Protein AF-A0A2T3KJ42-F1 (afdb_monomer_lite)

Structure (mmCIF, N/CA/C/O backbone):
data_AF-A0A2T3KJ42-F1
#
_entry.id   AF-A0A2T3KJ42-F1
#
loop_
_atom_site.group_PDB
_atom_site.id
_atom_site.type_symbol
_atom_site.label_atom_id
_atom_site.label_alt_id
_atom_site.label_comp_id
_atom_site.label_asym_id
_atom_site.label_entity_id
_atom_site.label_seq_id
_atom_site.pdbx_PDB_ins_code
_atom_site.Cartn_x
_atom_site.Cartn_y
_atom_site.Cartn_z
_atom_site.occupancy
_atom_site.B_iso_or_equiv
_atom_site.auth_seq_id
_atom_site.auth_comp_id
_atom_site.auth_asym_id
_atom_site.auth_atom_id
_atom_site.pdbx_PDB_model_num
ATOM 1 N N . MET A 1 1 ? 9.198 -7.895 26.904 1.00 37.41 1 MET A N 1
ATOM 2 C CA . MET A 1 1 ? 9.107 -8.379 25.510 1.00 37.41 1 MET A CA 1
ATOM 3 C C . MET A 1 1 ? 7.632 -8.469 25.172 1.00 37.41 1 MET A C 1
ATOM 5 O O . MET A 1 1 ? 6.900 -9.035 25.965 1.00 37.41 1 MET A O 1
ATOM 9 N N . LYS A 1 2 ? 7.177 -7.811 24.101 1.00 49.53 2 LYS A N 1
ATOM 10 C CA . LYS A 1 2 ? 5.798 -7.965 23.609 1.00 49.53 2 LYS A CA 1
ATOM 11 C C . LYS A 1 2 ? 5.654 -9.417 23.144 1.00 49.53 2 LYS A C 1
ATOM 13 O O . LYS A 1 2 ? 6.553 -9.871 22.439 1.00 49.53 2 LYS A O 1
ATOM 18 N N . ASP A 1 3 ? 4.594 -10.111 23.544 1.00 60.00 3 ASP A N 1
ATOM 19 C CA . ASP A 1 3 ? 4.369 -11.508 23.163 1.00 60.00 3 ASP A CA 1
ATOM 20 C C . ASP A 1 3 ? 4.517 -11.682 21.646 1.00 60.00 3 ASP A C 1
ATOM 22 O O . ASP A 1 3 ? 3.858 -11.001 20.852 1.00 60.00 3 ASP A O 1
ATOM 26 N N . ARG A 1 4 ? 5.452 -12.548 21.247 1.00 69.56 4 ARG A N 1
ATOM 27 C CA . ARG A 1 4 ? 5.649 -12.948 19.856 1.00 69.56 4 ARG A CA 1
ATOM 28 C C . ARG A 1 4 ? 4.720 -14.122 19.591 1.00 69.56 4 ARG A C 1
ATOM 30 O O . ARG A 1 4 ? 4.719 -15.091 20.339 1.00 69.56 4 ARG A O 1
ATOM 37 N N . TYR A 1 5 ? 3.925 -14.018 18.536 1.00 81.12 5 TYR A N 1
ATOM 38 C CA . TYR A 1 5 ? 2.989 -15.061 18.146 1.00 81.12 5 TYR A CA 1
ATOM 39 C C . TYR A 1 5 ? 3.563 -15.831 16.958 1.00 81.12 5 TYR A C 1
ATOM 41 O O . TYR A 1 5 ? 3.501 -15.340 15.833 1.00 81.12 5 TYR A O 1
ATOM 49 N N . ASP A 1 6 ? 4.099 -17.029 17.189 1.00 87.25 6 ASP A N 1
ATOM 50 C CA . ASP A 1 6 ? 4.787 -17.812 16.147 1.00 87.25 6 ASP A CA 1
ATOM 51 C C . ASP A 1 6 ? 3.902 -18.081 14.920 1.00 87.25 6 ASP A C 1
ATOM 53 O O . ASP A 1 6 ? 4.353 -17.989 13.780 1.00 87.25 6 ASP A O 1
ATOM 57 N N . TYR A 1 7 ? 2.602 -18.304 15.134 1.00 86.25 7 TYR A N 1
ATOM 58 C CA . TYR A 1 7 ? 1.637 -18.505 14.051 1.00 86.25 7 TYR A CA 1
ATOM 59 C C . TYR A 1 7 ? 1.462 -17.267 13.152 1.00 86.25 7 TYR A C 1
ATOM 61 O O . TYR A 1 7 ? 1.151 -17.408 11.972 1.00 86.25 7 TYR A O 1
ATOM 69 N N . ILE A 1 8 ? 1.674 -16.050 13.673 1.00 88.38 8 ILE A N 1
ATOM 70 C CA . ILE A 1 8 ? 1.637 -14.822 12.864 1.00 88.38 8 ILE A CA 1
ATOM 71 C C . ILE A 1 8 ? 2.856 -14.752 11.954 1.00 88.38 8 ILE A C 1
ATOM 73 O O . ILE A 1 8 ? 2.738 -14.336 10.803 1.00 88.38 8 ILE A O 1
ATOM 77 N N . ASP A 1 9 ? 4.026 -15.128 12.458 1.00 88.75 9 ASP A N 1
ATOM 78 C CA . ASP A 1 9 ? 5.244 -15.106 11.655 1.00 88.75 9 ASP A CA 1
ATOM 79 C C . ASP A 1 9 ? 5.213 -16.191 10.576 1.00 88.75 9 ASP A C 1
ATOM 81 O O . ASP A 1 9 ? 5.579 -15.913 9.433 1.00 88.75 9 ASP A O 1
ATOM 85 N N . LEU A 1 10 ? 4.667 -17.372 10.891 1.00 91.88 10 LEU A N 1
ATOM 86 C CA . LEU A 1 10 ? 4.376 -18.408 9.898 1.00 91.88 10 LEU A CA 1
ATOM 87 C C . LEU A 1 10 ? 3.419 -17.892 8.813 1.00 91.88 10 LEU A C 1
ATOM 89 O O . LEU A 1 10 ? 3.684 -18.067 7.626 1.00 91.88 10 LEU A O 1
ATOM 93 N N . LEU A 1 11 ? 2.339 -17.208 9.206 1.00 90.75 11 LEU A N 1
ATOM 94 C CA . LEU A 1 11 ? 1.353 -16.656 8.275 1.00 90.75 11 LEU A CA 1
ATOM 95 C C . LEU A 1 11 ? 1.950 -15.579 7.357 1.00 90.75 11 LEU A C 1
ATOM 97 O O . LEU A 1 11 ? 1.655 -15.564 6.164 1.00 90.75 11 LEU A O 1
ATOM 101 N N . LYS A 1 1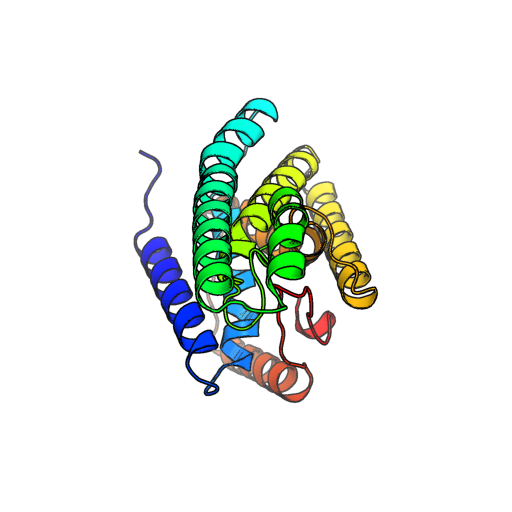2 ? 2.828 -14.711 7.878 1.00 89.88 12 LYS A N 1
ATOM 102 C CA . LYS A 1 12 ? 3.579 -13.750 7.050 1.00 89.88 12 LYS A CA 1
ATOM 103 C C . LYS A 1 12 ? 4.491 -14.467 6.062 1.00 89.88 12 LYS A C 1
ATOM 105 O O . LYS A 1 12 ? 4.502 -14.102 4.892 1.00 89.88 12 LYS A O 1
ATOM 110 N N . GLY A 1 13 ? 5.237 -15.476 6.519 1.00 92.88 13 GLY A N 1
ATOM 111 C CA . GLY A 1 13 ? 6.112 -16.276 5.661 1.00 92.88 13 GLY A CA 1
ATOM 112 C C . GLY A 1 13 ? 5.338 -16.947 4.528 1.00 92.88 13 GLY A C 1
ATOM 113 O O . GLY A 1 13 ? 5.716 -16.825 3.367 1.00 92.88 13 GLY A O 1
ATOM 114 N N . PHE A 1 14 ? 4.199 -17.561 4.850 1.00 93.06 14 PHE A N 1
ATOM 115 C CA . PHE A 1 14 ? 3.295 -18.141 3.860 1.00 93.06 14 PHE A CA 1
ATOM 116 C C . PHE A 1 14 ? 2.766 -17.091 2.873 1.00 93.06 14 PHE A C 1
ATOM 118 O O . PHE A 1 14 ? 2.810 -17.310 1.667 1.00 93.06 14 PHE A O 1
ATOM 125 N N . GLY A 1 15 ? 2.357 -15.915 3.359 1.00 92.25 15 GLY A N 1
ATOM 126 C CA . GLY A 1 15 ? 1.964 -14.793 2.505 1.00 92.25 15 GLY A CA 1
ATOM 127 C C . GLY A 1 15 ? 3.056 -14.381 1.512 1.00 92.25 15 GLY A C 1
ATOM 128 O O . GLY A 1 15 ? 2.755 -14.089 0.360 1.00 92.25 15 GLY A O 1
ATOM 129 N N . ILE A 1 16 ? 4.329 -14.385 1.927 1.00 92.81 16 ILE A N 1
ATOM 130 C CA . ILE A 1 16 ? 5.455 -14.010 1.053 1.00 92.81 16 ILE A CA 1
ATOM 131 C C . ILE A 1 16 ? 5.639 -15.064 -0.042 1.00 92.81 16 ILE A C 1
ATOM 133 O O . ILE A 1 16 ? 5.843 -14.711 -1.201 1.00 92.81 16 ILE A O 1
ATOM 137 N N . LEU A 1 17 ? 5.522 -16.351 0.297 1.00 94.06 17 LEU A N 1
ATOM 138 C CA . LEU A 1 17 ? 5.575 -17.430 -0.694 1.00 94.06 17 LEU A CA 1
ATOM 139 C C . LEU A 1 17 ? 4.458 -17.299 -1.734 1.00 94.06 17 LEU A C 1
ATOM 141 O O . LEU A 1 17 ? 4.702 -17.509 -2.919 1.00 94.06 17 LEU A O 1
ATOM 145 N N . LEU A 1 18 ? 3.258 -16.894 -1.312 1.00 92.81 18 LEU A N 1
ATOM 146 C CA . LEU A 1 18 ? 2.141 -16.646 -2.222 1.00 92.81 18 LEU A CA 1
ATOM 147 C C . LEU A 1 18 ? 2.402 -15.465 -3.162 1.00 92.81 18 LEU A C 1
ATOM 149 O O . LEU A 1 18 ? 2.062 -15.560 -4.335 1.00 92.81 18 LEU A O 1
ATOM 153 N N . VAL A 1 19 ? 3.049 -14.390 -2.695 1.00 91.19 19 VAL A N 1
ATOM 154 C CA . VAL A 1 19 ? 3.479 -13.281 -3.571 1.00 91.19 19 VAL A CA 1
ATOM 155 C C . VAL A 1 19 ? 4.410 -13.796 -4.666 1.00 91.19 19 VAL A C 1
ATOM 157 O O . VAL A 1 19 ? 4.205 -13.490 -5.838 1.00 91.19 19 VAL A O 1
ATOM 160 N N . VAL A 1 20 ? 5.409 -14.606 -4.298 1.00 91.56 20 VAL A N 1
ATOM 161 C CA . VAL A 1 20 ? 6.338 -15.198 -5.272 1.00 91.56 20 VAL A CA 1
ATOM 162 C C . VAL A 1 20 ? 5.576 -16.068 -6.269 1.00 91.56 20 VAL A C 1
ATOM 164 O O . VAL A 1 20 ? 5.719 -15.854 -7.469 1.00 91.56 20 VAL A O 1
ATOM 167 N N . TRP A 1 21 ? 4.709 -16.968 -5.788 1.00 93.25 21 TRP A N 1
ATOM 168 C CA . TRP A 1 21 ? 3.878 -17.824 -6.642 1.00 93.25 21 TRP A CA 1
ATOM 169 C C . TRP A 1 21 ? 3.065 -16.991 -7.635 1.00 93.25 21 TRP A C 1
ATOM 171 O O . TRP A 1 21 ? 3.165 -17.202 -8.843 1.00 93.25 21 TRP A O 1
ATOM 181 N N . GLY A 1 22 ? 2.329 -15.990 -7.155 1.00 88.62 22 GLY A N 1
ATOM 182 C CA . GLY A 1 22 ? 1.499 -15.136 -7.999 1.00 88.62 22 GLY A CA 1
ATOM 183 C C . GLY A 1 22 ? 2.278 -14.329 -9.048 1.00 88.62 22 GLY A C 1
ATOM 184 O O . GLY A 1 22 ? 1.680 -13.834 -9.997 1.00 88.62 22 GLY A O 1
ATOM 185 N N . HIS A 1 23 ? 3.596 -14.174 -8.921 1.00 87.06 23 HIS A N 1
ATOM 186 C CA . HIS A 1 23 ? 4.424 -13.555 -9.962 1.00 87.06 23 HIS A CA 1
ATOM 187 C C . HIS A 1 23 ? 5.071 -14.565 -10.918 1.00 87.06 23 HIS A C 1
ATOM 189 O O . HIS A 1 23 ? 5.487 -14.173 -12.007 1.00 87.06 23 HIS A O 1
ATOM 195 N N . THR A 1 24 ? 5.162 -15.843 -10.542 1.00 89.00 24 THR A N 1
ATOM 196 C CA . THR A 1 24 ? 5.851 -16.875 -11.332 1.00 89.00 24 THR A CA 1
ATOM 197 C C . THR A 1 24 ? 4.915 -17.814 -12.086 1.00 89.00 24 THR A C 1
ATOM 199 O O . THR A 1 24 ? 5.326 -18.380 -13.095 1.00 89.00 24 THR A O 1
ATOM 202 N N . ASP A 1 25 ? 3.675 -17.992 -11.625 1.00 89.12 25 ASP A N 1
ATOM 203 C CA . ASP A 1 25 ? 2.704 -18.920 -12.215 1.00 89.12 25 ASP A CA 1
ATOM 204 C C . ASP A 1 25 ? 1.311 -18.272 -12.321 1.00 89.12 25 ASP A C 1
ATOM 206 O O . ASP A 1 25 ? 0.937 -17.411 -11.524 1.00 89.12 25 ASP A O 1
ATOM 210 N N . LYS A 1 26 ? 0.531 -18.690 -13.322 1.00 88.31 26 LYS A N 1
ATOM 211 C CA . LYS A 1 26 ? -0.860 -18.257 -13.523 1.00 88.31 26 LYS A CA 1
ATOM 212 C C . LYS A 1 26 ? -1.863 -19.108 -12.744 1.00 88.31 26 LYS A C 1
ATOM 214 O O . LYS A 1 26 ? -3.005 -18.683 -12.562 1.00 88.31 26 LYS A O 1
ATOM 219 N N . PHE A 1 27 ? -1.477 -20.302 -12.307 1.00 90.81 27 PHE A N 1
ATOM 220 C CA . PHE A 1 27 ? -2.316 -21.160 -11.484 1.00 90.81 27 PHE A CA 1
ATOM 221 C C . PHE A 1 27 ? -2.615 -20.476 -10.142 1.00 90.81 27 PHE A C 1
ATOM 223 O O . PHE A 1 27 ? -1.698 -20.071 -9.433 1.00 90.81 27 PHE A O 1
ATOM 230 N N . LEU A 1 28 ? -3.904 -20.333 -9.812 1.00 89.62 28 LEU A N 1
ATOM 231 C CA . LEU A 1 28 ? -4.424 -19.620 -8.630 1.00 89.62 28 LEU A CA 1
ATOM 232 C C . LEU A 1 28 ? -4.063 -18.125 -8.536 1.00 89.62 28 LEU A C 1
ATOM 234 O O . LEU A 1 28 ? -4.187 -17.510 -7.476 1.00 89.62 28 LEU A O 1
ATOM 238 N N . PHE A 1 29 ? -3.621 -17.514 -9.636 1.00 89.81 29 PHE A N 1
ATOM 239 C CA . PHE A 1 29 ? -3.200 -16.112 -9.665 1.00 89.81 29 PHE A CA 1
ATOM 240 C C . PHE A 1 29 ? -4.282 -15.152 -9.152 1.00 89.81 29 PHE A C 1
ATOM 242 O O . PHE A 1 29 ? -4.005 -14.269 -8.340 1.00 89.81 29 PHE A O 1
ATOM 249 N N . LYS A 1 30 ? -5.530 -15.350 -9.595 1.00 90.81 30 LYS A N 1
ATOM 250 C CA . LYS A 1 30 ? -6.668 -14.496 -9.234 1.00 90.81 30 LYS A CA 1
ATOM 251 C C . LYS A 1 30 ? -6.958 -14.556 -7.735 1.00 90.81 30 LYS A C 1
ATOM 253 O O . LYS A 1 30 ? -7.211 -13.531 -7.110 1.00 90.81 30 LYS A O 1
ATOM 258 N N . GLU A 1 31 ? -6.902 -15.753 -7.172 1.00 91.25 31 GLU A N 1
ATOM 259 C CA . GLU A 1 31 ? -7.129 -16.044 -5.767 1.00 91.25 31 GLU A CA 1
ATOM 260 C C . GLU A 1 31 ? -6.026 -15.421 -4.924 1.00 91.25 31 GLU A C 1
ATOM 262 O O . GLU A 1 31 ? -6.317 -14.632 -4.031 1.00 91.25 31 GLU A O 1
ATOM 267 N N . ILE A 1 32 ? -4.762 -15.705 -5.253 1.00 92.50 32 ILE A N 1
ATOM 268 C CA . ILE A 1 32 ? -3.596 -15.158 -4.555 1.00 92.50 32 ILE A CA 1
ATOM 269 C C . ILE A 1 32 ? -3.690 -13.635 -4.490 1.00 92.50 32 ILE A C 1
ATOM 271 O O . ILE A 1 32 ? -3.596 -13.055 -3.406 1.00 92.50 32 ILE A O 1
ATOM 275 N N . TYR A 1 33 ? -3.914 -12.981 -5.631 1.00 91.88 33 TYR A N 1
ATOM 276 C CA . TYR A 1 33 ? -3.959 -11.524 -5.722 1.00 91.88 33 TYR A CA 1
ATOM 277 C C . TYR A 1 33 ? -5.130 -10.895 -4.963 1.00 91.88 33 TYR A C 1
ATOM 279 O O . TYR A 1 33 ? -4.988 -9.789 -4.442 1.00 91.88 33 TYR A O 1
ATOM 287 N N . ALA A 1 34 ? -6.249 -11.608 -4.829 1.00 91.38 34 ALA A N 1
ATOM 288 C CA . ALA A 1 34 ? -7.415 -11.108 -4.115 1.00 91.38 34 ALA A CA 1
ATOM 289 C C . ALA A 1 34 ? -7.193 -10.964 -2.600 1.00 91.38 34 ALA A C 1
ATOM 291 O O . ALA A 1 34 ? -7.797 -10.076 -2.002 1.00 91.38 34 ALA A O 1
ATOM 292 N N . PHE A 1 35 ? -6.346 -11.789 -1.962 1.00 90.94 35 PHE A N 1
ATOM 293 C CA . PHE A 1 35 ? -6.242 -11.789 -0.492 1.00 90.94 35 PHE A CA 1
ATOM 294 C C . PHE A 1 35 ? -4.868 -11.455 0.090 1.00 90.94 35 PHE A C 1
ATOM 296 O O . PHE A 1 35 ? -4.819 -10.982 1.227 1.00 90.94 35 PHE A O 1
ATOM 303 N N . HIS A 1 36 ? -3.749 -11.691 -0.608 1.00 92.88 36 HIS A N 1
ATOM 304 C CA . HIS A 1 36 ? -2.436 -11.594 0.047 1.00 92.88 36 HIS A CA 1
ATOM 305 C C . HIS A 1 36 ? -2.123 -10.170 0.543 1.00 92.88 36 HIS A C 1
ATOM 307 O O . HIS A 1 36 ? -1.642 -10.009 1.666 1.00 92.88 36 HIS A O 1
ATOM 313 N N . MET A 1 37 ? -2.450 -9.126 -0.232 1.00 93.81 37 MET A N 1
ATOM 314 C CA . MET A 1 37 ? -2.261 -7.737 0.207 1.00 93.81 37 MET A CA 1
ATOM 315 C C . MET A 1 37 ? -3.211 -7.345 1.345 1.00 93.81 37 MET A C 1
ATOM 317 O O . MET A 1 37 ? -2.704 -6.887 2.374 1.00 93.81 37 MET A O 1
ATOM 321 N N . PRO A 1 38 ? -4.539 -7.576 1.260 1.00 94.88 38 PRO A N 1
ATOM 322 C CA . PRO A 1 38 ? -5.432 -7.414 2.411 1.00 94.88 38 PRO A CA 1
ATOM 323 C C . PRO A 1 38 ? -4.939 -8.128 3.678 1.00 94.88 38 PRO A C 1
ATOM 325 O O . PRO A 1 38 ? -4.969 -7.543 4.762 1.00 94.88 38 PRO A O 1
ATOM 328 N N . LEU A 1 39 ? -4.407 -9.349 3.548 1.00 94.38 39 LEU A N 1
ATOM 329 C CA . LEU A 1 39 ? -3.841 -10.116 4.657 1.00 94.38 39 LEU A CA 1
ATOM 330 C C . LEU A 1 39 ? -2.645 -9.401 5.298 1.00 94.38 39 LEU A C 1
ATOM 332 O O . LEU A 1 39 ? -2.638 -9.191 6.512 1.00 94.38 39 LEU A O 1
ATOM 336 N N . PHE A 1 40 ? -1.635 -9.003 4.519 1.00 95.06 40 PHE A N 1
ATOM 337 C CA . PHE A 1 40 ? -0.464 -8.305 5.063 1.00 95.06 40 PHE A CA 1
ATOM 338 C C . PHE A 1 40 ? -0.834 -7.004 5.766 1.00 95.06 40 PHE A C 1
ATOM 340 O O . PHE A 1 40 ? -0.261 -6.664 6.804 1.00 95.06 40 PHE A O 1
ATOM 347 N N . VAL A 1 41 ? -1.810 -6.291 5.221 1.00 95.75 41 VAL A N 1
ATOM 348 C CA . VAL A 1 41 ? -2.290 -5.018 5.751 1.00 95.75 41 VAL A CA 1
ATOM 349 C C . VAL A 1 41 ? -3.065 -5.208 7.043 1.00 95.75 41 VAL A C 1
ATOM 351 O O . VAL A 1 41 ? -2.831 -4.482 8.011 1.00 95.75 41 VAL A O 1
ATOM 354 N N . PHE A 1 42 ? -3.930 -6.216 7.097 1.00 95.94 42 PHE A N 1
ATOM 355 C CA . PHE A 1 42 ? -4.601 -6.628 8.322 1.00 95.94 42 PHE A CA 1
ATOM 356 C C . PHE A 1 42 ? -3.583 -6.981 9.414 1.00 95.94 42 PHE A C 1
ATOM 358 O O . PHE A 1 42 ? -3.662 -6.464 10.530 1.00 95.94 42 PHE A O 1
ATOM 365 N N . LEU A 1 43 ? -2.562 -7.781 9.082 1.00 93.81 43 LEU A N 1
ATOM 366 C CA . LEU A 1 43 ? -1.480 -8.118 10.009 1.00 93.81 43 LEU A CA 1
ATOM 367 C C . LEU A 1 43 ? -0.694 -6.876 10.451 1.00 93.81 43 LEU A C 1
ATOM 369 O O . LEU A 1 43 ? -0.360 -6.754 11.628 1.00 93.81 43 LEU A O 1
ATOM 373 N N . ALA A 1 44 ? -0.418 -5.926 9.556 1.00 94.38 44 ALA A N 1
ATOM 374 C CA . ALA A 1 44 ? 0.220 -4.660 9.920 1.00 94.38 44 ALA A CA 1
ATOM 375 C C . ALA A 1 44 ? -0.648 -3.838 10.891 1.00 94.38 44 ALA A C 1
ATOM 377 O O . ALA A 1 44 ? -0.118 -3.258 11.844 1.00 94.38 44 ALA A O 1
ATOM 378 N N . GLY A 1 45 ? -1.966 -3.847 10.681 1.00 94.56 45 GLY A N 1
ATOM 379 C CA . GLY A 1 45 ? -2.968 -3.260 11.564 1.00 94.56 45 GLY A CA 1
ATOM 380 C C . GLY A 1 45 ? -2.955 -3.877 12.957 1.00 94.56 45 GLY A C 1
ATOM 381 O O . GLY A 1 45 ? -2.871 -3.147 13.938 1.00 94.56 45 GLY A O 1
ATOM 382 N N . MET A 1 46 ? -2.938 -5.210 13.065 1.00 91.19 46 MET A N 1
ATOM 383 C CA . MET A 1 46 ? -2.896 -5.922 14.356 1.00 91.19 46 MET A CA 1
ATOM 384 C C . MET A 1 46 ? -1.760 -5.457 15.264 1.00 91.19 46 MET A C 1
ATOM 386 O O . MET A 1 46 ? -1.932 -5.351 16.475 1.00 91.19 46 MET A O 1
ATOM 390 N N . PHE A 1 47 ? -0.594 -5.164 14.691 1.00 87.62 47 PHE A N 1
ATOM 391 C CA . PHE A 1 47 ? 0.580 -4.709 15.438 1.00 87.62 47 PHE A CA 1
ATOM 392 C C . PHE A 1 47 ? 0.790 -3.192 15.348 1.00 87.62 47 PHE A C 1
ATOM 394 O O . PHE A 1 47 ? 1.908 -2.710 15.574 1.00 87.62 47 PHE A O 1
ATOM 401 N N . SER A 1 48 ? -0.262 -2.428 15.038 1.00 87.69 48 SER A N 1
ATOM 402 C CA . SER A 1 48 ? -0.201 -0.971 15.007 1.00 87.69 48 SER A CA 1
ATOM 403 C C . SER A 1 48 ? 0.055 -0.374 16.400 1.00 87.69 48 SER A C 1
ATOM 405 O O . SER A 1 48 ? 0.047 -1.037 17.445 1.00 87.69 48 SER A O 1
ATOM 407 N N . PHE A 1 49 ? 0.387 0.915 16.415 1.00 80.38 49 PHE A N 1
ATOM 408 C CA . PHE A 1 49 ? 0.552 1.664 17.654 1.00 80.38 49 PHE A CA 1
ATOM 409 C C . PHE A 1 49 ? -0.822 2.038 18.222 1.00 80.38 49 PHE A C 1
ATOM 411 O O . PHE A 1 49 ? -1.742 2.341 17.476 1.00 80.38 49 PHE A O 1
ATOM 418 N N . LYS A 1 50 ? -0.940 2.104 19.552 1.00 72.38 50 LYS A N 1
ATOM 419 C CA . LYS A 1 50 ? -2.163 2.598 20.211 1.00 72.38 50 LYS A CA 1
ATOM 420 C C . LYS A 1 50 ? -2.065 4.065 20.603 1.00 72.38 50 LYS A C 1
ATOM 422 O O . LYS A 1 50 ? -2.979 4.848 20.384 1.00 72.38 50 LYS A O 1
ATOM 427 N N . GLN A 1 51 ? -0.935 4.447 21.191 1.00 77.31 51 GLN A N 1
ATOM 428 C CA . GLN A 1 51 ? -0.684 5.807 21.652 1.00 77.31 51 GLN A CA 1
ATOM 429 C C . GLN A 1 51 ? 0.772 6.162 21.362 1.00 77.31 51 GLN A C 1
ATOM 431 O O . GLN A 1 51 ? 1.685 5.660 22.009 1.00 77.31 51 GLN A O 1
ATOM 436 N N . LYS A 1 52 ? 0.985 7.000 20.347 1.00 86.75 52 LYS A N 1
ATOM 437 C CA . LYS A 1 52 ? 2.283 7.595 20.004 1.00 86.75 52 LYS A CA 1
ATOM 438 C C . LYS A 1 52 ? 2.084 9.033 19.535 1.00 86.75 52 LYS A C 1
ATOM 440 O O . LYS A 1 52 ? 0.964 9.423 19.179 1.00 86.75 52 LYS A O 1
ATOM 445 N N . LYS A 1 53 ? 3.152 9.835 19.552 1.00 93.50 53 LYS A N 1
ATOM 446 C CA . LYS A 1 53 ? 3.163 11.157 18.911 1.00 93.50 53 LYS A CA 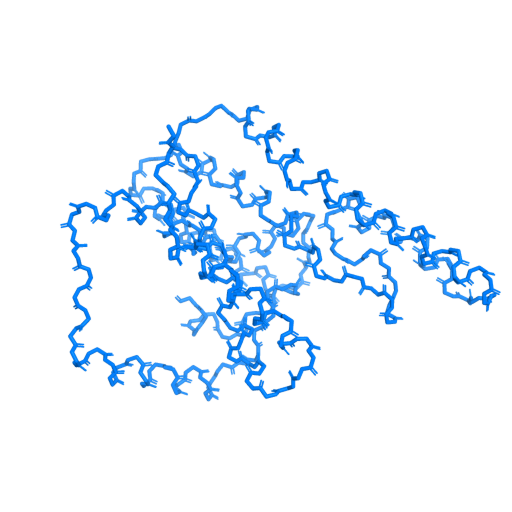1
ATOM 447 C C . LYS A 1 53 ? 3.405 10.979 17.411 1.00 93.50 53 LYS A C 1
ATOM 449 O O . LYS A 1 53 ? 4.076 10.034 17.001 1.00 93.50 53 LYS A O 1
ATOM 454 N N . LEU A 1 54 ? 2.892 11.904 16.596 1.00 94.69 54 LEU A N 1
ATOM 455 C CA . LEU A 1 54 ? 3.063 11.855 15.139 1.00 94.69 54 LEU A CA 1
ATOM 456 C C . LEU A 1 54 ? 4.545 11.816 14.744 1.00 94.69 54 LEU A C 1
ATOM 458 O O . LEU A 1 54 ? 4.930 11.026 13.892 1.00 94.69 54 LEU A O 1
ATOM 462 N N . LYS A 1 55 ? 5.383 12.618 15.416 1.00 96.06 55 LYS A N 1
ATOM 463 C CA . LYS A 1 55 ? 6.833 12.667 15.182 1.00 96.06 55 LYS A CA 1
ATOM 464 C C . LYS A 1 55 ? 7.497 11.296 15.338 1.00 96.06 55 LYS A C 1
ATOM 466 O O . LYS A 1 55 ? 8.314 10.925 14.502 1.00 96.06 55 LYS A O 1
ATOM 471 N N . ASP A 1 56 ? 7.118 10.540 16.367 1.00 95.25 56 ASP A N 1
ATOM 472 C CA . ASP A 1 56 ? 7.695 9.220 16.635 1.00 95.25 56 ASP A CA 1
ATOM 473 C C . ASP A 1 56 ? 7.279 8.220 15.550 1.00 95.25 56 ASP A C 1
ATOM 475 O O . ASP A 1 56 ? 8.103 7.455 15.058 1.00 95.25 56 ASP A O 1
ATOM 479 N N . ILE A 1 57 ? 6.014 8.273 15.117 1.00 94.94 57 ILE A N 1
ATOM 480 C CA . ILE A 1 57 ? 5.499 7.431 14.028 1.00 94.94 57 ILE A CA 1
ATOM 481 C C . ILE A 1 57 ? 6.205 7.765 12.718 1.00 94.94 57 ILE A C 1
ATOM 483 O O . ILE A 1 57 ? 6.691 6.856 12.050 1.00 94.94 57 ILE A O 1
ATOM 487 N N . LEU A 1 58 ? 6.303 9.051 12.369 1.00 96.75 58 LEU A N 1
ATOM 488 C CA . LEU A 1 58 ? 7.010 9.502 11.173 1.00 96.75 58 LEU A CA 1
ATOM 489 C C . LEU A 1 58 ? 8.454 9.007 11.186 1.00 96.75 58 LEU A C 1
ATOM 491 O O . LEU A 1 58 ? 8.901 8.443 10.194 1.00 96.75 58 LEU A O 1
ATOM 495 N N . PHE A 1 59 ? 9.165 9.144 12.306 1.00 97.00 59 PHE A N 1
ATOM 496 C CA . PHE A 1 59 ? 10.553 8.706 12.416 1.00 97.00 59 PHE A CA 1
ATOM 497 C C . PHE A 1 59 ? 10.699 7.182 12.302 1.00 97.00 59 PHE A C 1
ATOM 499 O O . PHE A 1 59 ? 11.439 6.686 11.452 1.00 97.00 59 PHE A O 1
ATOM 506 N N . GLU A 1 60 ? 9.965 6.419 13.115 1.00 95.44 60 GLU A N 1
ATOM 507 C CA . GLU A 1 60 ? 10.050 4.956 13.142 1.00 95.44 60 GLU A CA 1
ATOM 508 C C . GLU A 1 60 ? 9.619 4.325 11.813 1.00 95.44 60 GLU A C 1
ATOM 510 O O . GLU A 1 60 ? 10.265 3.391 11.329 1.00 95.44 60 GLU A O 1
ATOM 515 N N . LYS A 1 61 ? 8.535 4.825 11.206 1.00 95.81 61 LYS A N 1
ATOM 516 C CA . LYS A 1 61 ? 8.004 4.295 9.942 1.00 95.81 61 LYS A CA 1
ATOM 517 C C . LYS A 1 61 ? 8.810 4.762 8.743 1.00 95.81 61 LYS A C 1
ATOM 519 O O . LYS A 1 61 ? 9.028 3.958 7.846 1.00 95.81 61 LYS A O 1
ATOM 524 N N . SER A 1 62 ? 9.365 5.974 8.758 1.00 97.31 62 SER A N 1
ATOM 525 C CA . SER A 1 62 ? 10.357 6.359 7.746 1.00 97.31 62 SER A CA 1
ATOM 526 C C . SER A 1 62 ? 11.569 5.436 7.808 1.00 97.31 62 SER A C 1
ATOM 528 O O . SER A 1 62 ? 11.975 4.895 6.785 1.00 97.31 62 SER A O 1
ATOM 530 N N . LYS A 1 63 ? 12.105 5.175 9.008 1.00 97.62 63 LYS A N 1
ATOM 531 C CA . LYS A 1 63 ? 13.279 4.309 9.175 1.00 97.62 63 LYS A CA 1
ATOM 532 C C . LYS A 1 63 ? 13.027 2.862 8.756 1.00 97.62 63 LYS A C 1
ATOM 534 O O . LYS A 1 63 ? 13.907 2.244 8.171 1.00 97.62 63 LYS A O 1
ATOM 539 N N . SER A 1 64 ? 11.855 2.318 9.075 1.00 96.00 64 SER A N 1
ATOM 540 C CA . SER A 1 64 ? 11.533 0.910 8.802 1.00 96.00 64 SER A CA 1
ATOM 541 C C . SER A 1 64 ? 10.911 0.649 7.429 1.00 96.00 64 SER A C 1
ATOM 543 O O . SER A 1 64 ? 10.952 -0.493 6.988 1.00 96.00 64 SER A O 1
ATOM 545 N N . LEU A 1 65 ? 10.353 1.662 6.753 1.00 96.94 65 LEU A N 1
ATOM 546 C CA . LEU A 1 65 ? 9.666 1.500 5.463 1.00 96.94 65 LEU A CA 1
ATOM 547 C C . LEU A 1 65 ? 10.288 2.359 4.356 1.00 96.94 65 LEU A C 1
ATOM 549 O O . LEU A 1 65 ? 10.743 1.817 3.351 1.00 96.94 65 LEU A O 1
ATOM 553 N N . LEU A 1 66 ? 10.354 3.683 4.542 1.00 97.38 66 LEU A N 1
ATOM 554 C CA . LEU A 1 66 ? 10.810 4.600 3.488 1.00 97.38 66 LEU A CA 1
ATOM 555 C C . LEU A 1 66 ? 12.312 4.494 3.213 1.00 97.38 66 LEU A C 1
ATOM 557 O O . LEU A 1 66 ? 12.707 4.481 2.054 1.00 97.38 66 LEU A O 1
ATOM 561 N N . ILE A 1 67 ? 13.155 4.386 4.245 1.00 97.69 67 ILE A N 1
ATOM 562 C CA . ILE A 1 67 ? 14.606 4.234 4.057 1.00 97.69 67 ILE A CA 1
ATOM 563 C C . ILE A 1 67 ? 14.917 2.959 3.250 1.00 97.69 67 ILE A C 1
ATOM 565 O O . ILE A 1 67 ? 15.580 3.086 2.220 1.00 97.69 67 ILE A O 1
ATOM 569 N N . PRO A 1 68 ? 14.417 1.759 3.622 1.00 96.50 68 PRO A N 1
ATOM 570 C CA . PRO A 1 68 ? 14.575 0.569 2.789 1.00 96.50 68 PRO A CA 1
ATOM 571 C C . PRO A 1 68 ? 14.045 0.764 1.367 1.00 96.50 68 PRO A C 1
ATOM 573 O O . PRO A 1 68 ? 14.748 0.439 0.414 1.00 96.50 68 PRO A O 1
ATOM 576 N N . PHE A 1 69 ? 12.853 1.349 1.212 1.00 96.88 69 PHE A N 1
ATOM 577 C CA . PHE A 1 69 ? 12.281 1.636 -0.103 1.00 96.88 69 PHE A CA 1
ATOM 578 C C . PHE A 1 69 ? 13.222 2.477 -0.972 1.00 96.88 69 PHE A C 1
ATOM 580 O O . PHE A 1 69 ? 13.493 2.090 -2.107 1.00 96.88 69 PHE A O 1
ATOM 587 N N . PHE A 1 70 ? 13.751 3.590 -0.456 1.00 96.62 70 PHE A N 1
ATOM 588 C CA . PHE A 1 70 ? 14.650 4.457 -1.218 1.00 96.62 70 PHE A CA 1
ATOM 589 C C . PHE A 1 70 ? 15.978 3.772 -1.526 1.00 96.62 70 PHE A C 1
ATOM 591 O O . PHE A 1 70 ? 16.447 3.877 -2.655 1.00 96.62 70 PHE A O 1
ATOM 598 N N . ILE A 1 71 ? 16.554 3.029 -0.575 1.00 96.31 71 ILE A N 1
ATOM 599 C CA . ILE A 1 71 ? 17.800 2.283 -0.799 1.00 96.31 71 ILE A CA 1
ATOM 600 C C . ILE A 1 71 ? 17.616 1.282 -1.941 1.00 96.31 71 ILE A C 1
ATOM 602 O O . ILE A 1 71 ? 18.383 1.315 -2.904 1.00 96.31 71 ILE A O 1
ATOM 606 N N . PHE A 1 72 ? 16.593 0.427 -1.877 1.00 95.31 72 PHE A N 1
ATOM 607 C CA . PHE A 1 72 ? 16.357 -0.580 -2.914 1.00 95.31 72 PHE A CA 1
ATOM 608 C C . PHE A 1 72 ? 15.956 0.053 -4.248 1.00 95.31 72 PHE A C 1
ATOM 610 O O . PHE A 1 72 ? 16.484 -0.337 -5.289 1.00 95.31 72 PHE A O 1
ATOM 617 N N . SER A 1 73 ? 15.078 1.060 -4.227 1.00 95.44 73 SER A N 1
ATOM 618 C CA . SER A 1 73 ? 14.617 1.735 -5.442 1.00 95.44 73 SER A CA 1
ATOM 619 C C . SER A 1 73 ? 15.747 2.440 -6.172 1.00 95.44 73 SER A C 1
ATOM 621 O O . SER A 1 73 ? 15.899 2.266 -7.377 1.00 95.44 73 SER A O 1
ATOM 623 N N . PHE A 1 74 ? 16.547 3.214 -5.440 1.00 95.75 74 PHE A N 1
ATOM 624 C CA . PHE A 1 74 ? 17.642 3.983 -6.011 1.00 95.75 74 PHE A CA 1
ATOM 625 C C . PHE A 1 74 ? 18.770 3.073 -6.493 1.00 95.75 74 PHE A C 1
ATOM 627 O O . PHE A 1 74 ? 19.264 3.260 -7.600 1.00 95.75 74 PHE A O 1
ATOM 634 N N . SER A 1 75 ? 19.127 2.045 -5.714 1.00 95.06 75 SER A N 1
ATOM 635 C CA . SER A 1 75 ? 20.145 1.070 -6.129 1.00 95.06 75 SER A CA 1
ATOM 636 C C . SER A 1 75 ? 19.751 0.391 -7.439 1.00 95.06 75 SER A C 1
ATOM 638 O O . SER A 1 75 ? 20.547 0.326 -8.372 1.00 95.06 75 SER A O 1
ATOM 640 N N . TRP A 1 76 ? 18.499 -0.060 -7.543 1.00 94.81 76 TRP A N 1
ATOM 641 C CA . TRP A 1 76 ? 18.004 -0.725 -8.743 1.00 94.81 76 TRP A CA 1
ATOM 642 C C . TRP A 1 76 ? 17.883 0.213 -9.950 1.00 94.81 76 TRP A C 1
ATOM 644 O O . TRP A 1 76 ? 18.211 -0.164 -11.077 1.00 94.81 76 TRP A O 1
ATOM 654 N N . TRP A 1 77 ? 17.468 1.458 -9.717 1.00 95.50 77 TRP A N 1
ATOM 655 C CA . TRP A 1 77 ? 17.431 2.498 -10.742 1.00 95.50 77 TRP A CA 1
ATOM 656 C C . TRP A 1 77 ? 18.822 2.791 -11.309 1.00 95.50 77 TRP A C 1
ATOM 658 O O . TRP A 1 77 ? 18.995 2.775 -12.525 1.00 95.50 77 TRP A O 1
ATOM 668 N N . VAL A 1 78 ? 19.835 2.957 -10.451 1.00 95.75 78 VAL A N 1
ATOM 669 C CA . VAL A 1 78 ? 21.231 3.153 -10.879 1.00 95.75 78 VAL A CA 1
ATOM 670 C C . VAL A 1 78 ? 21.734 1.956 -11.686 1.00 95.75 78 VAL A C 1
ATOM 672 O O . VAL A 1 78 ? 22.303 2.149 -12.759 1.00 95.75 78 VAL A O 1
ATOM 675 N N . ILE A 1 79 ? 21.484 0.727 -11.220 1.00 94.75 79 ILE A N 1
ATOM 676 C CA . ILE A 1 79 ? 21.843 -0.494 -11.961 1.00 94.75 79 ILE A CA 1
ATOM 677 C C . ILE A 1 79 ? 21.192 -0.487 -13.349 1.00 94.75 79 ILE A C 1
ATOM 679 O O . ILE A 1 79 ? 21.876 -0.711 -14.345 1.00 94.75 79 ILE A O 1
ATOM 683 N N . THR A 1 80 ? 19.899 -0.164 -13.435 1.00 94.12 80 THR A N 1
ATOM 684 C CA . THR A 1 80 ? 19.182 -0.072 -14.717 1.00 94.12 80 THR A CA 1
ATOM 685 C C . THR A 1 80 ? 19.836 0.956 -15.643 1.00 94.12 80 THR A C 1
ATOM 687 O O . THR A 1 80 ? 20.064 0.662 -16.814 1.00 94.12 80 THR A O 1
ATOM 690 N N . LEU A 1 81 ? 20.166 2.151 -15.145 1.00 95.44 81 LEU A N 1
ATOM 691 C CA . LEU A 1 81 ? 20.802 3.188 -15.962 1.00 95.44 81 LEU A CA 1
ATOM 692 C C . LEU A 1 81 ? 22.155 2.740 -16.520 1.00 95.44 81 LEU A C 1
ATOM 694 O O . LEU A 1 81 ? 22.446 3.015 -17.683 1.00 95.44 81 LEU A O 1
ATOM 698 N N . ILE A 1 82 ? 22.960 2.035 -15.720 1.00 95.62 82 ILE A N 1
ATOM 699 C CA . ILE A 1 82 ? 24.244 1.480 -16.166 1.00 95.62 82 ILE A CA 1
ATOM 700 C C . ILE A 1 82 ? 24.016 0.458 -17.284 1.00 95.62 82 ILE A C 1
ATOM 702 O O . ILE A 1 82 ? 24.644 0.566 -18.335 1.00 95.62 82 ILE A O 1
ATOM 706 N N . LEU A 1 83 ? 23.090 -0.486 -17.092 1.00 94.25 83 LEU A N 1
ATOM 707 C CA . LEU A 1 83 ? 22.778 -1.516 -18.089 1.00 94.25 83 LEU A CA 1
ATOM 708 C C . LEU A 1 83 ? 22.310 -0.904 -19.415 1.00 94.25 83 LEU A C 1
ATOM 710 O O . LEU A 1 83 ? 22.838 -1.245 -20.467 1.00 94.25 83 LEU A O 1
ATOM 714 N N . LEU A 1 84 ? 21.380 0.053 -19.364 1.00 94.19 84 LEU A N 1
ATOM 715 C CA . LEU A 1 84 ? 20.867 0.719 -20.565 1.00 94.19 84 LEU A CA 1
ATOM 716 C C . LEU A 1 84 ? 21.915 1.581 -21.262 1.00 94.19 84 LEU A C 1
ATOM 718 O O . LEU A 1 84 ? 21.843 1.761 -22.474 1.00 94.19 84 LEU A O 1
ATOM 722 N N . LYS A 1 85 ? 22.874 2.132 -20.511 1.00 94.44 85 LYS A N 1
ATOM 723 C CA . LYS A 1 85 ? 23.973 2.902 -21.091 1.00 94.44 85 LYS A CA 1
ATOM 724 C C . LYS A 1 85 ? 24.971 2.005 -21.820 1.00 94.44 85 LYS A C 1
ATOM 726 O O . LYS A 1 85 ? 25.452 2.412 -22.871 1.00 94.44 85 LYS A O 1
ATOM 731 N N . ILE A 1 86 ? 25.272 0.827 -21.267 1.00 94.94 86 ILE A N 1
ATOM 732 C CA . ILE A 1 86 ? 26.149 -0.178 -21.891 1.00 94.94 86 ILE A CA 1
ATOM 733 C C . ILE A 1 86 ? 25.518 -0.718 -23.178 1.00 94.94 86 ILE A C 1
ATOM 735 O O . ILE A 1 86 ? 26.213 -0.878 -24.171 1.00 94.94 86 ILE A O 1
ATOM 739 N N . ASP A 1 87 ? 24.207 -0.952 -23.161 1.00 93.56 87 ASP A N 1
ATOM 740 C CA . ASP A 1 87 ? 23.439 -1.458 -24.306 1.00 93.56 87 ASP A CA 1
ATOM 741 C C . ASP A 1 87 ? 23.083 -0.368 -25.341 1.00 93.56 87 ASP A C 1
ATOM 743 O O . ASP A 1 87 ? 22.321 -0.613 -26.269 1.00 93.56 87 ASP A O 1
ATOM 747 N N . GLU A 1 88 ? 23.569 0.868 -25.155 1.00 91.81 88 GLU A N 1
ATOM 748 C CA . GLU A 1 88 ? 23.242 2.038 -25.990 1.00 91.81 88 GLU A CA 1
ATOM 749 C C . GLU A 1 88 ? 21.728 2.218 -26.241 1.00 91.81 88 GLU A C 1
ATOM 751 O O . GLU A 1 88 ? 21.282 2.702 -27.282 1.00 91.81 88 GLU A O 1
ATOM 756 N N . SER A 1 89 ? 20.909 1.845 -25.255 1.00 90.44 89 SER A N 1
ATOM 757 C CA . SER A 1 89 ? 19.459 1.795 -25.401 1.00 90.44 89 SER A CA 1
ATOM 758 C C . SER A 1 89 ? 18.838 3.189 -25.512 1.00 90.44 89 SER A C 1
ATOM 760 O O . SER A 1 89 ? 19.059 4.075 -24.679 1.00 90.44 89 SER A O 1
ATOM 762 N N . ASN A 1 90 ? 17.918 3.346 -26.467 1.00 93.12 90 ASN A N 1
ATOM 763 C CA . ASN A 1 90 ? 17.104 4.557 -26.639 1.00 93.12 90 ASN A CA 1
ATOM 764 C C . ASN A 1 90 ? 16.177 4.852 -25.443 1.00 93.12 90 ASN A C 1
ATOM 766 O O . ASN A 1 90 ? 15.573 5.921 -25.372 1.00 93.12 90 ASN A O 1
ATOM 770 N N . GLN A 1 91 ? 16.047 3.922 -24.491 1.00 92.69 91 GLN A N 1
ATOM 771 C CA . GLN A 1 91 ? 15.196 4.074 -23.310 1.00 92.69 91 GLN A CA 1
ATOM 772 C C . GLN A 1 91 ? 15.912 4.737 -22.121 1.00 92.69 91 GLN A C 1
ATOM 774 O O . GLN A 1 91 ? 15.286 4.954 -21.082 1.00 92.69 91 GLN A O 1
ATOM 779 N N . PHE A 1 92 ? 17.195 5.101 -22.252 1.00 93.12 92 PHE A N 1
ATOM 780 C CA . PHE A 1 92 ? 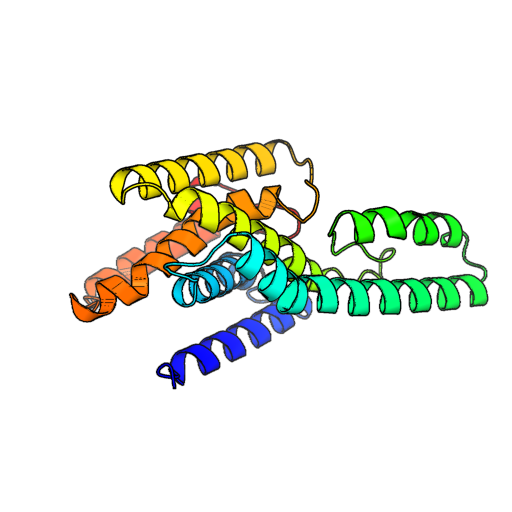17.974 5.720 -21.172 1.00 93.12 92 PHE A CA 1
ATOM 781 C C . PHE A 1 92 ? 17.329 7.003 -20.621 1.00 93.12 92 PHE A C 1
ATOM 783 O O . PHE A 1 92 ? 17.211 7.169 -19.408 1.00 93.12 92 PHE A O 1
ATOM 790 N N . SER A 1 93 ? 16.867 7.903 -21.496 1.00 93.06 93 SER A N 1
ATOM 791 C CA . SER A 1 93 ? 16.220 9.163 -21.093 1.00 93.06 93 SER A CA 1
ATOM 792 C C . SER A 1 93 ? 14.918 8.922 -20.321 1.00 93.06 93 SER A C 1
ATOM 794 O O . SER A 1 93 ? 14.667 9.565 -19.299 1.00 93.06 93 SER A O 1
ATOM 796 N N . LEU A 1 94 ? 14.121 7.942 -20.758 1.00 93.50 94 LEU A N 1
ATOM 797 C CA . LEU A 1 94 ? 12.912 7.515 -20.060 1.00 93.50 94 LEU A CA 1
ATOM 798 C C . LEU A 1 94 ? 13.252 6.929 -18.685 1.00 93.50 94 LEU A C 1
ATOM 800 O O . LEU A 1 94 ? 12.626 7.299 -17.693 1.00 93.50 94 LEU A O 1
ATOM 804 N N . ALA A 1 95 ? 14.256 6.055 -18.601 1.00 93.75 95 ALA A N 1
ATOM 805 C CA . ALA A 1 95 ? 14.708 5.479 -17.339 1.00 93.75 95 ALA A CA 1
ATOM 806 C C . ALA A 1 95 ? 15.215 6.559 -16.369 1.00 93.75 95 ALA A C 1
ATOM 808 O O . ALA A 1 95 ? 14.891 6.511 -15.184 1.00 93.75 95 ALA A O 1
ATOM 809 N N . LEU A 1 96 ? 15.915 7.587 -16.856 1.00 94.75 96 LEU A N 1
ATOM 810 C CA . LEU A 1 96 ? 16.382 8.707 -16.035 1.00 94.75 96 LEU A CA 1
ATOM 811 C C . LEU A 1 96 ? 15.213 9.460 -15.376 1.00 94.75 96 LEU A C 1
ATOM 813 O O . LEU A 1 96 ? 15.271 9.785 -14.192 1.00 94.75 96 LEU A O 1
ATOM 817 N N . SER A 1 97 ? 14.110 9.657 -16.105 1.00 95.19 97 SER A N 1
ATOM 818 C CA . SER A 1 97 ? 12.901 10.310 -15.579 1.00 95.19 97 SER A CA 1
ATOM 819 C C . SER A 1 97 ? 12.217 9.533 -14.440 1.00 95.19 97 SER A C 1
ATOM 821 O O . SER A 1 97 ? 11.475 10.117 -13.647 1.00 95.19 97 SER A O 1
ATOM 823 N N . ARG A 1 98 ? 12.513 8.231 -14.279 1.00 94.12 98 ARG A N 1
ATOM 824 C CA . ARG A 1 98 ? 11.936 7.391 -13.212 1.00 94.12 98 ARG A CA 1
ATOM 825 C C . ARG A 1 98 ? 12.362 7.798 -11.804 1.00 94.12 98 ARG A C 1
ATOM 827 O O . ARG A 1 98 ? 11.697 7.40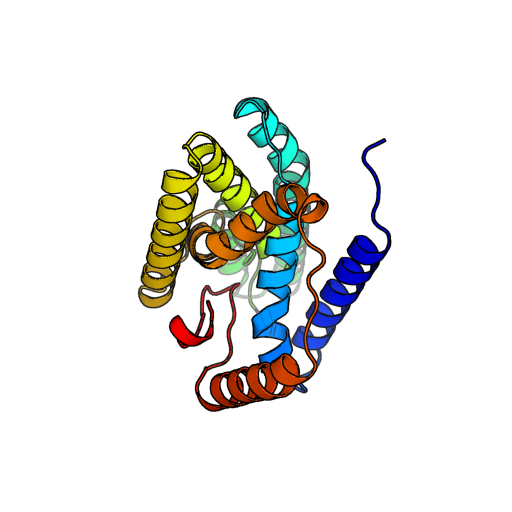2 -10.848 1.00 94.12 98 ARG A O 1
ATOM 834 N N . ILE A 1 99 ? 13.356 8.675 -11.655 1.00 95.44 99 ILE A N 1
ATOM 835 C CA . ILE A 1 99 ? 13.670 9.291 -10.362 1.00 95.44 99 ILE A CA 1
ATOM 836 C C . ILE A 1 99 ? 12.453 9.988 -9.738 1.00 95.44 99 ILE A C 1
ATOM 838 O O . ILE A 1 99 ? 12.238 9.875 -8.534 1.00 95.44 99 ILE A O 1
ATOM 842 N N . PHE A 1 100 ? 11.594 10.628 -10.541 1.00 94.75 100 PHE A N 1
ATOM 843 C CA . PHE A 1 100 ? 10.386 11.286 -10.033 1.00 94.75 100 PHE A CA 1
ATOM 844 C C . PHE A 1 100 ? 9.355 10.285 -9.504 1.00 94.75 100 PHE A C 1
ATOM 846 O O . PHE A 1 100 ? 8.688 10.566 -8.512 1.00 94.75 100 PHE A O 1
ATOM 853 N N . HIS A 1 101 ? 9.273 9.092 -10.101 1.00 92.94 101 HIS A N 1
ATOM 854 C CA . HIS A 1 101 ? 8.436 8.008 -9.584 1.00 92.94 101 HIS A CA 1
ATOM 855 C C . HIS A 1 101 ? 8.953 7.514 -8.229 1.00 92.94 101 HIS A C 1
ATOM 857 O O . HIS A 1 101 ? 8.162 7.328 -7.306 1.00 92.94 101 HIS A O 1
ATOM 863 N N . ILE A 1 102 ? 10.274 7.377 -8.073 1.00 94.94 102 ILE A N 1
ATOM 864 C CA . ILE A 1 102 ? 10.895 6.988 -6.798 1.00 94.94 102 ILE A CA 1
ATOM 865 C C . ILE A 1 102 ? 10.631 8.046 -5.724 1.00 94.94 102 ILE A C 1
ATOM 867 O O . ILE A 1 102 ? 10.171 7.711 -4.635 1.00 94.94 102 ILE A O 1
ATOM 871 N N . LEU A 1 103 ? 10.875 9.325 -6.025 1.00 95.38 103 LEU A N 1
ATOM 872 C CA . LEU A 1 103 ? 10.617 10.439 -5.101 1.00 95.38 103 LEU A CA 1
ATOM 873 C C . LEU A 1 103 ? 9.132 10.557 -4.734 1.00 95.38 103 LEU A C 1
ATOM 875 O O . LEU A 1 103 ? 8.795 10.918 -3.606 1.00 95.38 103 LEU A O 1
ATOM 879 N N . GLY A 1 104 ? 8.254 10.209 -5.674 1.00 94.69 104 GLY A N 1
ATOM 880 C CA . GLY A 1 104 ? 6.818 10.083 -5.466 1.00 94.69 104 GLY A CA 1
ATOM 881 C C . GLY A 1 104 ? 6.395 8.812 -4.730 1.00 94.69 104 GLY A C 1
ATOM 882 O O . GLY A 1 104 ? 5.199 8.592 -4.607 1.00 94.69 104 GLY A O 1
ATOM 883 N N . GLY A 1 105 ? 7.313 7.963 -4.254 1.00 93.12 105 GLY A N 1
ATOM 884 C CA . GLY A 1 105 ? 6.978 6.748 -3.505 1.00 93.12 105 GLY A CA 1
ATOM 885 C C . GLY A 1 105 ? 6.313 5.653 -4.347 1.00 93.12 105 GLY A C 1
ATOM 886 O O . GLY A 1 105 ? 5.479 4.910 -3.834 1.00 93.12 105 GLY A O 1
ATOM 887 N N . SER A 1 106 ? 6.636 5.568 -5.640 1.00 90.44 106 SER A N 1
ATOM 888 C CA . SER A 1 106 ? 6.156 4.520 -6.548 1.00 90.44 106 SER A CA 1
ATOM 889 C C . SER A 1 106 ? 7.173 3.383 -6.682 1.00 90.44 106 SER A C 1
ATOM 891 O O . SER A 1 106 ? 8.376 3.622 -6.777 1.00 90.44 106 SER A O 1
ATOM 893 N N . GLY A 1 107 ? 6.685 2.141 -6.777 1.00 83.06 107 GLY A N 1
ATOM 894 C CA . GLY A 1 107 ? 7.501 0.972 -7.140 1.00 83.06 107 GLY A CA 1
ATOM 895 C C . GLY A 1 107 ? 7.942 0.944 -8.612 1.00 83.06 107 GLY A C 1
ATOM 896 O O . GLY A 1 107 ? 8.726 0.086 -8.999 1.00 83.06 107 GLY A O 1
ATOM 897 N N . GLN A 1 108 ? 7.485 1.881 -9.454 1.00 84.19 108 GLN A N 1
ATOM 898 C CA . GLN A 1 108 ? 7.912 2.008 -10.857 1.00 84.19 108 GLN A CA 1
ATOM 899 C C . GLN A 1 108 ? 9.293 2.678 -10.973 1.00 84.19 108 GLN A C 1
ATOM 901 O O . GLN A 1 108 ? 9.464 3.722 -11.602 1.00 84.19 108 GLN A O 1
ATOM 906 N N . ASN A 1 109 ? 10.288 2.077 -10.331 1.00 80.31 109 ASN A N 1
ATOM 907 C CA . ASN A 1 109 ? 11.653 2.588 -10.214 1.00 80.31 109 ASN A CA 1
ATOM 908 C C . ASN A 1 109 ? 12.517 2.388 -11.475 1.00 80.31 109 ASN A C 1
ATOM 910 O O . ASN A 1 109 ? 13.675 2.794 -11.495 1.00 80.31 109 ASN A O 1
ATOM 914 N N . SER A 1 110 ? 11.981 1.746 -12.512 1.00 86.31 110 SER A N 1
ATOM 915 C CA . SER A 1 110 ? 12.685 1.434 -13.755 1.00 86.31 110 SER A CA 1
ATOM 916 C C . SER A 1 110 ? 11.681 1.279 -14.911 1.00 86.31 110 SER A C 1
ATOM 918 O O . SER A 1 110 ? 10.501 1.618 -14.788 1.00 86.31 110 SER A O 1
ATOM 920 N N . ILE A 1 111 ? 12.157 0.836 -16.066 1.00 86.00 111 ILE A N 1
ATOM 921 C CA . ILE A 1 111 ? 11.387 0.582 -17.285 1.00 86.00 111 ILE A CA 1
ATOM 922 C C . ILE A 1 111 ? 11.081 -0.912 -17.421 1.00 86.00 111 ILE A C 1
ATOM 924 O O . ILE A 1 111 ? 11.856 -1.748 -16.971 1.00 86.00 111 ILE A O 1
ATOM 928 N N . PHE A 1 112 ? 9.959 -1.274 -18.041 1.00 81.88 112 PHE A N 1
ATOM 929 C CA . PHE A 1 112 ? 9.657 -2.679 -18.329 1.00 81.88 112 PHE A CA 1
ATOM 930 C C . PHE A 1 112 ? 10.696 -3.265 -19.310 1.00 81.88 112 PHE A C 1
ATOM 932 O O . PHE A 1 112 ? 11.026 -2.580 -20.279 1.00 81.88 112 PHE A O 1
ATOM 939 N N . PRO A 1 113 ? 11.196 -4.502 -19.110 1.00 81.25 113 PRO A N 1
ATOM 940 C CA . PRO A 1 113 ? 10.848 -5.474 -18.061 1.00 81.25 113 PRO A CA 1
ATOM 941 C C . PRO A 1 113 ? 11.693 -5.366 -16.779 1.00 81.25 113 PRO A C 1
ATOM 943 O O . PRO A 1 113 ? 11.504 -6.144 -15.851 1.00 81.25 113 PRO A O 1
ATOM 946 N N . LEU A 1 114 ? 12.609 -4.403 -16.697 1.00 82.19 114 LEU A N 1
ATOM 947 C CA . LEU A 1 114 ? 13.510 -4.187 -15.563 1.00 82.19 114 LEU A CA 1
ATOM 948 C C . LEU A 1 114 ? 12.830 -3.519 -14.352 1.00 82.19 114 LEU A C 1
ATOM 950 O O . LEU A 1 114 ? 13.514 -3.180 -13.399 1.00 82.19 114 LEU A O 1
ATOM 954 N N . ALA A 1 115 ? 11.517 -3.288 -14.340 1.00 79.62 115 ALA A N 1
ATOM 955 C CA . ALA A 1 115 ? 10.833 -2.637 -13.220 1.00 79.62 115 ALA A CA 1
ATOM 956 C C . ALA A 1 115 ? 10.744 -3.551 -11.986 1.00 79.62 115 ALA A C 1
ATOM 958 O O . ALA A 1 115 ? 10.202 -4.651 -12.064 1.00 79.62 115 ALA A O 1
ATOM 959 N N . ASN A 1 116 ? 11.196 -3.076 -10.819 1.00 79.81 116 ASN A N 1
ATOM 960 C CA . ASN A 1 116 ? 10.979 -3.780 -9.554 1.00 79.81 116 ASN A CA 1
ATOM 961 C C . ASN A 1 116 ? 9.708 -3.256 -8.886 1.00 79.81 116 ASN A C 1
ATOM 963 O O . ASN A 1 116 ? 9.760 -2.457 -7.952 1.00 79.81 116 ASN A O 1
ATOM 967 N N . VAL A 1 117 ? 8.559 -3.717 -9.379 1.00 80.62 117 VAL A N 1
ATOM 968 C CA . VAL A 1 117 ? 7.259 -3.249 -8.886 1.00 80.62 117 VAL A CA 1
ATOM 969 C C . VAL A 1 117 ? 7.063 -3.649 -7.426 1.00 80.62 117 VAL A C 1
ATOM 971 O O . VAL A 1 117 ? 6.546 -2.845 -6.661 1.00 80.62 117 VAL A O 1
ATOM 974 N N . ALA A 1 118 ? 7.549 -4.823 -7.007 1.00 83.50 118 ALA A N 1
ATOM 975 C CA . ALA A 1 118 ? 7.252 -5.454 -5.720 1.00 83.50 118 ALA A CA 1
ATOM 976 C C . ALA A 1 118 ? 7.524 -4.590 -4.477 1.00 83.50 118 ALA A C 1
ATOM 978 O O . ALA A 1 118 ? 6.912 -4.828 -3.449 1.00 83.50 118 ALA A O 1
ATOM 979 N N . ILE A 1 119 ? 8.386 -3.572 -4.534 1.00 90.12 119 ILE A N 1
ATOM 980 C CA . ILE A 1 119 ? 8.675 -2.681 -3.391 1.00 90.12 119 ILE A CA 1
ATOM 981 C C . ILE A 1 119 ? 7.603 -1.604 -3.139 1.00 90.12 119 ILE A C 1
ATOM 983 O O . ILE A 1 119 ? 7.701 -0.862 -2.157 1.00 90.12 119 ILE A O 1
ATOM 987 N N . TRP A 1 120 ? 6.574 -1.520 -3.991 1.00 90.88 120 TRP A N 1
ATOM 988 C CA . TRP A 1 120 ? 5.474 -0.550 -3.897 1.00 90.88 120 TRP A CA 1
ATOM 989 C C . TRP A 1 120 ? 4.736 -0.583 -2.547 1.00 90.88 120 TRP A C 1
ATOM 991 O O . TRP A 1 120 ? 4.239 0.446 -2.086 1.00 90.88 120 TRP A O 1
ATOM 1001 N N . PHE A 1 121 ? 4.694 -1.741 -1.874 1.00 91.44 121 PHE A N 1
ATOM 1002 C CA . PHE A 1 121 ? 3.958 -1.891 -0.615 1.00 91.44 121 PHE A CA 1
ATOM 1003 C C . PHE A 1 121 ? 4.568 -1.084 0.546 1.00 91.44 121 PHE A C 1
ATOM 1005 O O . PHE A 1 121 ? 3.883 -0.820 1.535 1.00 91.44 121 PHE A O 1
ATOM 1012 N N . LEU A 1 122 ? 5.844 -0.685 0.468 1.00 95.81 122 LEU A N 1
ATOM 1013 C CA . LEU A 1 122 ? 6.525 0.029 1.554 1.00 95.81 122 LEU A CA 1
ATOM 1014 C C . LEU A 1 122 ? 6.026 1.486 1.711 1.00 95.81 122 LEU A C 1
ATOM 1016 O O . LEU A 1 122 ? 5.588 1.831 2.816 1.00 95.81 122 LEU A O 1
ATOM 1020 N N . PRO A 1 123 ? 6.029 2.340 0.661 1.00 95.75 123 PRO A N 1
ATOM 1021 C CA . PRO A 1 123 ? 5.412 3.672 0.701 1.00 95.75 123 PRO A CA 1
ATOM 1022 C C . PRO A 1 123 ? 3.927 3.642 1.060 1.00 95.75 123 PRO A C 1
ATOM 1024 O O . PRO A 1 123 ? 3.488 4.421 1.904 1.00 95.75 123 PRO A O 1
ATOM 1027 N N . TYR A 1 124 ? 3.185 2.694 0.483 1.00 94.50 124 TYR A N 1
ATOM 1028 C CA . TYR A 1 124 ? 1.778 2.463 0.797 1.00 94.50 124 TYR A CA 1
ATOM 1029 C C . TYR A 1 124 ? 1.571 2.245 2.311 1.00 94.50 124 TYR A C 1
ATOM 1031 O O . TYR A 1 124 ? 0.813 2.983 2.942 1.00 94.50 124 TYR A O 1
ATOM 1039 N N . LEU A 1 125 ? 2.296 1.297 2.927 1.00 96.75 125 LEU A N 1
ATOM 1040 C CA . LEU A 1 125 ? 2.168 1.006 4.360 1.00 96.75 125 LEU A CA 1
ATOM 1041 C C . LEU A 1 125 ? 2.531 2.215 5.220 1.00 96.75 125 LEU A C 1
ATOM 1043 O O . LEU A 1 125 ? 1.891 2.450 6.248 1.00 96.75 125 LEU A O 1
ATOM 1047 N N . PHE A 1 126 ? 3.549 2.982 4.820 1.00 97.69 126 PHE A N 1
ATOM 1048 C CA . PHE A 1 126 ? 3.902 4.226 5.497 1.00 97.69 126 PHE A CA 1
ATOM 1049 C C . PHE A 1 126 ? 2.699 5.173 5.520 1.00 97.69 126 PHE A C 1
ATOM 1051 O O . PHE A 1 126 ? 2.279 5.589 6.603 1.00 97.69 126 PHE A O 1
ATOM 1058 N N . THR A 1 127 ? 2.088 5.429 4.362 1.00 97.81 127 THR A N 1
ATOM 1059 C CA . THR A 1 127 ? 0.890 6.266 4.235 1.00 97.81 127 THR A CA 1
ATOM 1060 C C . THR A 1 127 ? -0.270 5.727 5.076 1.00 97.81 127 THR A C 1
ATOM 1062 O O . THR A 1 127 ? -0.891 6.486 5.823 1.00 97.81 127 THR A O 1
ATOM 1065 N N . THR A 1 128 ? -0.516 4.413 5.064 1.00 97.88 128 THR A N 1
ATOM 1066 C CA . THR A 1 128 ? -1.552 3.764 5.887 1.00 97.88 128 THR A CA 1
ATOM 1067 C C . THR A 1 128 ? -1.344 3.997 7.386 1.00 97.88 128 THR A C 1
ATOM 1069 O O . THR A 1 128 ? -2.311 4.287 8.093 1.00 97.88 128 THR A O 1
ATOM 1072 N N . PHE A 1 129 ? -0.107 3.947 7.898 1.00 97.75 129 PHE A N 1
ATOM 1073 C CA . PHE A 1 129 ? 0.174 4.263 9.308 1.00 97.75 129 PHE A CA 1
ATOM 1074 C C . PHE A 1 129 ? -0.119 5.731 9.654 1.00 97.75 129 PHE A C 1
ATOM 1076 O O . PHE A 1 129 ? -0.580 6.006 10.765 1.00 97.75 129 PHE A O 1
ATOM 1083 N N . ILE A 1 130 ? 0.122 6.667 8.731 1.00 97.62 130 ILE A N 1
ATOM 1084 C CA . ILE A 1 130 ? -0.199 8.090 8.928 1.00 97.62 130 ILE A CA 1
ATOM 1085 C C . ILE A 1 130 ? -1.711 8.312 8.928 1.00 97.62 130 ILE A C 1
ATOM 1087 O O . ILE A 1 130 ? -2.229 8.957 9.838 1.00 97.62 130 ILE A O 1
ATOM 1091 N N . ILE A 1 131 ? -2.439 7.717 7.982 1.00 97.69 131 ILE A N 1
ATOM 1092 C CA . ILE A 1 131 ? -3.910 7.739 7.970 1.00 97.69 131 ILE A CA 1
ATOM 1093 C C . ILE A 1 131 ? -4.451 7.163 9.284 1.00 97.69 131 ILE A C 1
ATOM 1095 O O . ILE A 1 131 ? -5.311 7.761 9.935 1.00 97.69 131 ILE A O 1
ATOM 1099 N N . HIS A 1 132 ? -3.903 6.025 9.721 1.00 97.06 132 HIS A N 1
ATOM 1100 C CA . HIS A 1 132 ? -4.313 5.394 10.966 1.00 97.06 132 HIS A CA 1
ATOM 1101 C C . HIS A 1 132 ? -4.071 6.280 12.183 1.00 97.06 132 HIS A C 1
ATOM 1103 O O . HIS A 1 132 ? -4.937 6.323 13.050 1.00 97.06 132 HIS A O 1
ATOM 1109 N N . TYR A 1 133 ? -2.962 7.025 12.233 1.00 96.56 133 TYR A N 1
ATOM 1110 C CA . TYR A 1 133 ? -2.692 7.957 13.327 1.00 96.56 133 TYR A CA 1
ATOM 1111 C C . TYR A 1 133 ? -3.816 8.972 13.520 1.00 96.56 133 TYR A C 1
ATOM 1113 O O . TYR A 1 133 ? -4.229 9.204 14.655 1.00 96.56 133 TYR A O 1
ATOM 1121 N N . PHE A 1 134 ? -4.297 9.584 12.435 1.00 96.56 134 PHE A N 1
ATOM 1122 C CA . PHE A 1 134 ? -5.364 10.579 12.518 1.00 96.56 134 PHE A CA 1
ATOM 1123 C C . PHE A 1 134 ? -6.692 9.936 12.907 1.00 96.56 134 PHE A C 1
ATOM 1125 O O . PHE A 1 134 ? -7.345 10.408 13.838 1.00 96.56 134 PHE A O 1
ATOM 1132 N N . ASN A 1 135 ? -7.054 8.818 12.269 1.00 96.19 135 ASN A N 1
ATOM 1133 C CA . ASN A 1 135 ? -8.294 8.118 12.598 1.00 96.19 135 ASN A CA 1
ATOM 1134 C C . ASN A 1 135 ? -8.292 7.642 14.061 1.00 96.19 135 ASN A C 1
ATOM 1136 O O . ASN A 1 135 ? -9.275 7.821 14.770 1.00 96.19 135 ASN A O 1
ATOM 1140 N N . SER A 1 136 ? -7.164 7.131 14.571 1.00 93.81 136 SER A N 1
ATOM 1141 C CA . SER A 1 136 ? -7.048 6.614 15.941 1.00 93.81 136 SER A CA 1
ATOM 1142 C C . SER A 1 136 ? -7.175 7.689 17.031 1.00 93.81 136 SER A C 1
ATOM 1144 O O . SER A 1 136 ? -7.208 7.348 18.212 1.00 93.81 136 SER A O 1
ATOM 1146 N N . LYS A 1 137 ? -7.212 8.986 16.681 1.00 93.62 137 LYS A N 1
ATOM 1147 C CA . LYS A 1 137 ? -7.531 10.079 17.622 1.00 93.62 137 LYS A CA 1
ATOM 1148 C C . LYS A 1 137 ? -9.028 10.255 17.849 1.00 93.62 137 LYS A C 1
ATOM 1150 O O . LYS A 1 137 ? -9.416 10.904 18.818 1.00 93.62 137 LYS A O 1
ATOM 1155 N N . LEU A 1 138 ? -9.856 9.696 16.975 1.00 93.94 138 LEU A N 1
ATOM 1156 C CA . LEU A 1 138 ? -11.305 9.744 17.091 1.00 93.94 138 LEU A CA 1
ATOM 1157 C C . LEU A 1 138 ? -11.800 8.711 18.114 1.00 93.94 138 LEU A C 1
ATOM 1159 O O . LEU A 1 138 ? -11.099 7.756 18.451 1.00 93.94 138 LEU A O 1
ATOM 1163 N N . ASN A 1 139 ? -13.035 8.875 18.596 1.00 93.75 139 ASN A N 1
ATOM 1164 C CA . ASN A 1 139 ? -13.693 7.830 19.384 1.00 93.75 139 ASN A CA 1
ATOM 1165 C C . ASN A 1 139 ? -14.039 6.614 18.503 1.00 93.75 139 ASN A C 1
ATOM 1167 O O . ASN A 1 139 ? -14.109 6.727 17.283 1.00 93.75 139 ASN A O 1
ATOM 1171 N N . PHE A 1 140 ? -14.303 5.460 19.118 1.00 91.19 140 PHE A N 1
ATOM 1172 C CA . PHE A 1 140 ? -14.518 4.198 18.398 1.00 91.19 140 PHE A CA 1
ATOM 1173 C C . PHE A 1 140 ? -15.587 4.271 17.288 1.00 91.19 140 PHE A C 1
ATOM 1175 O O . PHE A 1 140 ? -15.359 3.778 16.187 1.00 91.19 140 PHE A O 1
ATOM 1182 N N . LYS A 1 141 ? -16.731 4.930 17.532 1.00 94.81 141 LYS A N 1
ATOM 1183 C CA . LYS A 1 141 ? -17.793 5.069 16.516 1.00 94.81 141 LYS A CA 1
ATOM 1184 C C . LYS A 1 141 ? -17.315 5.888 15.316 1.00 94.81 141 LYS A C 1
ATOM 1186 O O . LYS A 1 141 ? -17.552 5.510 14.174 1.00 94.81 141 LYS A O 1
ATOM 1191 N N . LEU A 1 142 ? -16.623 6.993 15.579 1.00 96.81 142 LEU A N 1
ATOM 1192 C CA . LEU A 1 142 ? -16.061 7.847 14.536 1.00 96.81 142 LEU A CA 1
ATOM 1193 C C . LEU A 1 142 ? -14.895 7.181 13.799 1.00 96.81 142 LEU A C 1
ATOM 1195 O O . LEU A 1 142 ? -14.742 7.419 12.610 1.00 96.81 142 LEU A O 1
ATOM 1199 N N . GLN A 1 143 ? -14.115 6.322 14.460 1.00 95.38 143 GLN A N 1
ATOM 1200 C CA . GLN A 1 143 ? -13.075 5.532 13.798 1.00 95.38 143 GLN A CA 1
ATOM 1201 C C . GLN A 1 143 ? -13.656 4.581 12.750 1.00 95.38 143 GLN A C 1
ATOM 1203 O O . GLN A 1 143 ? -13.091 4.464 11.664 1.00 95.38 143 GLN A O 1
ATOM 1208 N N . LEU A 1 144 ? -14.780 3.927 13.066 1.00 95.75 144 LEU A N 1
ATOM 1209 C CA . LEU A 1 144 ? -15.492 3.056 12.132 1.00 95.75 144 LEU A CA 1
ATOM 1210 C C . LEU A 1 144 ? -16.021 3.851 10.932 1.00 95.75 144 LEU A C 1
ATOM 1212 O O . LEU A 1 144 ? -15.787 3.464 9.792 1.00 95.75 144 LEU A O 1
ATOM 1216 N N . ILE A 1 145 ? -16.677 4.990 11.184 1.00 97.62 145 ILE A N 1
ATOM 1217 C CA . ILE A 1 145 ? -17.156 5.890 10.121 1.00 97.62 145 ILE A CA 1
ATOM 1218 C C . ILE A 1 145 ? -15.983 6.386 9.269 1.00 97.62 145 ILE A C 1
ATOM 1220 O O . ILE A 1 145 ? -16.067 6.375 8.045 1.00 97.62 145 ILE A O 1
ATOM 1224 N N . GLY A 1 146 ? -14.871 6.766 9.902 1.00 97.69 146 GLY A N 1
ATOM 1225 C CA . GLY A 1 146 ? -13.649 7.181 9.224 1.00 97.69 146 GLY A CA 1
ATOM 1226 C C . GLY A 1 146 ? -13.075 6.074 8.344 1.00 97.69 146 GLY A C 1
ATOM 1227 O O . GLY A 1 146 ? -12.733 6.333 7.196 1.00 97.69 146 GLY A O 1
ATOM 1228 N N . ALA A 1 147 ? -13.033 4.831 8.829 1.00 97.44 147 ALA A N 1
ATOM 1229 C CA . ALA A 1 147 ? -12.560 3.693 8.046 1.00 97.44 147 ALA A CA 1
ATOM 1230 C C . ALA A 1 147 ? -13.440 3.417 6.819 1.00 97.44 147 ALA A C 1
ATOM 1232 O O . ALA A 1 147 ? -12.904 3.210 5.731 1.00 97.44 147 ALA A O 1
ATOM 1233 N N . LEU A 1 148 ? -14.768 3.478 6.972 1.00 96.69 148 LEU A N 1
ATOM 1234 C CA . LEU A 1 148 ? -15.715 3.340 5.861 1.00 96.69 148 LEU A CA 1
ATOM 1235 C C . LEU A 1 148 ? -15.566 4.478 4.845 1.00 96.69 148 LEU A C 1
ATOM 1237 O O . LEU A 1 148 ? -15.511 4.230 3.643 1.00 96.69 148 LEU A O 1
ATOM 1241 N N . PHE A 1 149 ? -15.442 5.719 5.323 1.00 97.56 149 PHE A N 1
ATOM 1242 C CA . PHE A 1 149 ? -15.221 6.884 4.471 1.00 97.56 149 PHE A CA 1
ATOM 1243 C C . PHE A 1 149 ? -13.916 6.758 3.675 1.00 97.56 149 PHE A C 1
ATOM 1245 O O . PHE A 1 149 ? -13.919 6.916 2.456 1.00 97.56 149 PHE A O 1
ATOM 1252 N N . ILE A 1 150 ? -12.812 6.402 4.333 1.00 97.75 150 ILE A N 1
ATOM 1253 C CA . ILE A 1 150 ? -11.514 6.220 3.677 1.00 97.75 150 ILE A CA 1
ATOM 1254 C C . ILE A 1 150 ? -11.573 5.074 2.653 1.00 97.75 150 ILE A C 1
ATOM 1256 O O . ILE A 1 150 ? -11.086 5.245 1.540 1.00 97.75 150 ILE A O 1
ATOM 1260 N N . GLY A 1 151 ? -12.217 3.946 2.973 1.00 96.19 151 GLY A N 1
ATOM 1261 C CA . GLY A 1 151 ? -12.428 2.856 2.011 1.00 96.19 151 GLY A CA 1
ATOM 1262 C C . GLY A 1 151 ? -13.239 3.299 0.789 1.00 96.19 151 GLY A C 1
ATOM 1263 O O . GLY A 1 151 ? -12.856 3.023 -0.346 1.00 96.19 151 GLY A O 1
ATOM 1264 N N . SER A 1 152 ? -14.306 4.078 0.999 1.00 95.12 152 SER A N 1
ATOM 1265 C CA . SER A 1 152 ? -15.100 4.641 -0.103 1.00 95.12 152 SER A CA 1
ATOM 1266 C C . SER A 1 152 ? -14.288 5.591 -0.989 1.00 95.12 152 SER A C 1
ATOM 1268 O O . SER A 1 152 ? -14.433 5.567 -2.210 1.00 95.12 152 SER A O 1
ATOM 1270 N N . LEU A 1 153 ? -13.372 6.369 -0.400 1.00 95.38 153 LEU A N 1
ATOM 1271 C CA . LEU A 1 153 ? -12.444 7.209 -1.152 1.00 95.38 153 LEU A CA 1
ATOM 1272 C C . LEU A 1 153 ? -11.481 6.355 -1.985 1.00 95.38 153 LEU A C 1
ATOM 1274 O O . LEU A 1 153 ? -11.243 6.678 -3.145 1.00 95.38 153 LEU A O 1
ATOM 1278 N N . GLY A 1 154 ? -10.978 5.250 -1.429 1.00 94.31 154 GLY A N 1
ATOM 1279 C CA . GLY A 1 154 ? -10.148 4.280 -2.148 1.00 94.31 154 GLY A CA 1
ATOM 1280 C C . GLY A 1 154 ? -10.846 3.699 -3.374 1.00 94.31 154 GLY A C 1
ATOM 1281 O O . GLY A 1 154 ? -10.273 3.696 -4.461 1.00 94.31 154 GLY A O 1
ATOM 1282 N N . PHE A 1 155 ? -12.121 3.324 -3.236 1.00 93.06 155 PHE A N 1
ATOM 1283 C CA . PHE A 1 155 ? -12.954 2.915 -4.370 1.00 93.06 155 PHE A CA 1
ATOM 1284 C C . PHE A 1 155 ? -13.044 4.005 -5.450 1.00 93.06 155 PHE A C 1
ATOM 1286 O O . PHE A 1 155 ? -12.797 3.727 -6.624 1.00 93.06 155 PHE A O 1
ATOM 1293 N N . VAL A 1 156 ? -13.354 5.249 -5.074 1.00 94.19 156 VAL A N 1
ATOM 1294 C CA . VAL A 1 156 ? -13.429 6.358 -6.040 1.00 94.19 156 VAL A CA 1
ATOM 1295 C C . VAL A 1 156 ? -12.081 6.568 -6.736 1.00 94.19 156 VAL A C 1
ATOM 1297 O O . VAL A 1 156 ? -12.047 6.763 -7.949 1.00 94.19 156 VAL A O 1
ATOM 1300 N N . MET A 1 157 ? -10.964 6.476 -6.007 1.00 93.12 157 MET A N 1
ATOM 1301 C CA . MET A 1 157 ? -9.622 6.581 -6.593 1.00 93.12 157 MET A CA 1
ATOM 1302 C C . MET A 1 157 ? -9.313 5.424 -7.549 1.00 93.12 157 MET A C 1
ATOM 1304 O O . MET A 1 157 ? -8.729 5.658 -8.604 1.00 93.12 157 MET A O 1
ATOM 1308 N N . SER A 1 158 ? -9.741 4.202 -7.219 1.00 92.19 158 SER A N 1
ATOM 1309 C CA . SER A 1 158 ? -9.615 3.029 -8.093 1.00 92.19 158 SER A CA 1
ATOM 1310 C C . SER A 1 158 ? -10.365 3.231 -9.412 1.00 92.19 158 SER A C 1
ATOM 1312 O O . SER A 1 158 ? -9.821 2.961 -10.479 1.00 92.19 158 SER A O 1
ATOM 1314 N N . TYR A 1 159 ? -11.577 3.795 -9.356 1.00 91.88 159 TYR A N 1
ATOM 1315 C CA . TYR A 1 159 ? -12.366 4.111 -10.549 1.00 91.88 159 TYR A CA 1
ATOM 1316 C C . TYR A 1 159 ? -11.751 5.238 -11.394 1.00 91.88 159 TYR A C 1
ATOM 1318 O O . TYR A 1 1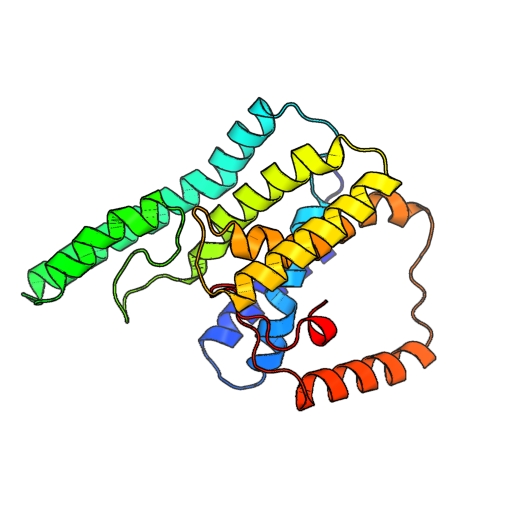59 ? -11.768 5.175 -12.620 1.00 91.88 159 TYR A O 1
ATOM 1326 N N . ILE A 1 160 ? -11.202 6.273 -10.749 1.00 92.50 160 ILE A N 1
ATOM 1327 C CA . ILE A 1 160 ? -10.543 7.396 -11.434 1.00 92.50 160 ILE A CA 1
ATOM 1328 C C . ILE A 1 160 ? -9.216 6.961 -12.080 1.00 92.50 160 ILE A C 1
ATOM 1330 O O . ILE A 1 160 ? -8.832 7.508 -13.112 1.00 92.50 160 ILE A O 1
ATOM 1334 N N . GLY A 1 161 ? -8.513 5.992 -11.487 1.00 89.38 161 GLY A N 1
ATOM 1335 C CA . GLY A 1 161 ? -7.275 5.432 -12.034 1.00 89.38 161 GLY A CA 1
ATOM 1336 C C . GLY A 1 161 ? -6.069 6.376 -11.974 1.00 89.38 161 GLY A C 1
ATOM 1337 O O . GLY A 1 161 ? -5.107 6.186 -12.718 1.00 89.38 161 GLY A O 1
ATOM 1338 N N . ILE A 1 162 ? -6.105 7.404 -11.117 1.00 87.81 162 ILE A N 1
ATOM 1339 C CA . ILE A 1 162 ? -4.982 8.331 -10.922 1.00 87.81 162 ILE A CA 1
ATOM 1340 C C . ILE A 1 162 ? -4.167 7.878 -9.702 1.00 87.81 162 ILE A C 1
ATOM 1342 O O . ILE A 1 162 ? -4.678 7.958 -8.581 1.00 87.81 162 ILE A O 1
ATOM 1346 N N . PRO A 1 163 ? -2.903 7.449 -9.885 1.00 89.56 163 PRO A N 1
ATOM 1347 C CA . PRO A 1 163 ? -2.046 7.069 -8.772 1.00 89.56 163 PRO A CA 1
ATOM 1348 C C . PRO A 1 163 ? -1.645 8.305 -7.968 1.00 89.56 163 PRO A C 1
ATOM 1350 O O . PRO A 1 163 ? -1.291 9.347 -8.530 1.00 89.56 163 PRO A O 1
ATOM 1353 N N . LEU A 1 164 ? -1.655 8.185 -6.643 1.00 93.94 164 LEU A N 1
ATOM 1354 C CA . LEU A 1 164 ? -1.251 9.262 -5.746 1.00 93.94 164 LEU A CA 1
ATOM 1355 C C . LEU A 1 164 ? 0.175 9.039 -5.221 1.00 93.94 164 LEU A C 1
ATOM 1357 O O . LEU A 1 164 ? 0.645 7.899 -5.133 1.00 93.94 164 LEU A O 1
ATOM 1361 N N . PRO A 1 165 ? 0.881 10.113 -4.818 1.00 94.75 165 PRO A N 1
ATOM 1362 C CA . PRO A 1 165 ? 2.178 9.982 -4.170 1.00 94.75 165 PRO A CA 1
ATOM 1363 C C . PRO A 1 165 ? 2.117 9.034 -2.969 1.00 94.75 165 PRO A C 1
ATOM 1365 O O . PRO A 1 165 ? 1.152 9.030 -2.205 1.00 94.75 165 PRO A O 1
ATOM 1368 N N . TYR A 1 166 ? 3.170 8.238 -2.801 1.00 95.62 166 TYR A N 1
ATOM 1369 C CA . TYR A 1 166 ? 3.317 7.230 -1.754 1.00 95.62 166 TYR A CA 1
ATOM 1370 C C . TYR A 1 166 ? 2.168 6.212 -1.741 1.00 95.62 166 TYR A C 1
ATOM 1372 O O . TYR A 1 166 ? 1.832 5.668 -0.686 1.00 95.62 166 TYR A O 1
ATOM 1380 N N . SER A 1 167 ? 1.585 5.957 -2.923 1.00 94.06 167 SER A N 1
ATOM 1381 C CA . SER A 1 167 ? 0.477 5.019 -3.147 1.00 94.06 167 SER A CA 1
ATOM 1382 C C . SER A 1 167 ? -0.701 5.282 -2.200 1.00 94.06 167 SER A C 1
ATOM 1384 O O . SER A 1 167 ? -1.263 4.360 -1.602 1.00 94.06 167 SER A O 1
ATOM 1386 N N . ALA A 1 168 ? -1.023 6.565 -1.982 1.00 96.12 168 ALA A N 1
ATOM 1387 C CA . ALA A 1 168 ? -2.076 6.977 -1.056 1.00 96.12 168 ALA A CA 1
ATOM 1388 C C . ALA A 1 168 ? -3.469 6.497 -1.491 1.00 96.12 168 ALA A C 1
ATOM 1390 O O . ALA A 1 168 ? -4.311 6.200 -0.649 1.00 96.12 168 ALA A O 1
ATOM 1391 N N . ASP A 1 169 ? -3.689 6.357 -2.791 1.00 95.06 169 ASP A N 1
ATOM 1392 C CA . ASP A 1 169 ? -4.872 5.751 -3.391 1.00 95.06 169 ASP A CA 1
ATOM 1393 C C . ASP A 1 169 ? -5.048 4.298 -2.925 1.00 95.06 169 ASP A C 1
ATOM 1395 O O . ASP A 1 169 ? -6.074 3.972 -2.323 1.00 95.06 169 ASP A O 1
ATOM 1399 N N . THR A 1 170 ? -4.014 3.457 -3.042 1.00 95.19 170 THR A N 1
ATOM 1400 C CA . THR A 1 170 ? -4.036 2.107 -2.458 1.00 95.19 170 THR A CA 1
ATOM 1401 C C . THR A 1 170 ? -4.135 2.147 -0.928 1.00 95.19 170 THR A C 1
ATOM 1403 O O . THR A 1 170 ? -4.781 1.285 -0.324 1.00 95.19 170 THR A O 1
ATOM 1406 N N . ALA A 1 171 ? -3.533 3.156 -0.279 1.00 97.25 171 ALA A N 1
ATOM 1407 C CA . ALA A 1 171 ? -3.618 3.373 1.170 1.00 97.25 171 ALA A CA 1
ATOM 1408 C C . ALA A 1 171 ? -5.064 3.518 1.627 1.00 97.25 171 ALA A C 1
ATOM 1410 O O . ALA A 1 171 ? -5.436 2.896 2.621 1.00 97.25 171 ALA A O 1
ATOM 1411 N N . PHE A 1 172 ? -5.872 4.269 0.880 1.00 97.12 172 PHE A N 1
ATOM 1412 C CA . PHE A 1 172 ? -7.304 4.410 1.114 1.00 97.12 172 PHE A CA 1
ATOM 1413 C C . PHE A 1 172 ? -8.043 3.096 0.872 1.00 97.12 172 PHE A C 1
ATOM 1415 O O . PHE A 1 172 ? -8.782 2.642 1.747 1.00 97.12 172 PHE A O 1
ATOM 1422 N N . THR A 1 173 ? -7.770 2.442 -0.259 1.00 96.44 173 THR A N 1
ATOM 1423 C CA . THR A 1 173 ? -8.402 1.177 -0.651 1.00 96.44 173 THR A CA 1
ATOM 1424 C C . THR A 1 173 ? -8.245 0.097 0.415 1.00 96.44 173 THR A C 1
ATOM 1426 O O . THR A 1 173 ? -9.221 -0.542 0.797 1.00 96.44 173 THR A O 1
ATOM 1429 N N . LEU A 1 174 ? -7.038 -0.092 0.948 1.00 97.19 174 LEU A N 1
ATOM 1430 C CA . LEU A 1 174 ? -6.750 -1.164 1.906 1.00 97.19 174 LEU A CA 1
ATOM 1431 C C . LEU A 1 174 ? -6.907 -0.744 3.379 1.00 97.19 174 LEU A C 1
ATOM 1433 O O . LEU A 1 174 ? -6.778 -1.581 4.276 1.00 97.19 174 LEU A O 1
ATOM 1437 N N . TYR A 1 175 ? -7.206 0.529 3.657 1.00 97.81 175 TYR A N 1
ATOM 1438 C CA . TYR A 1 175 ? -7.351 1.032 5.025 1.00 97.81 175 TYR A CA 1
ATOM 1439 C C . TYR A 1 175 ? -8.395 0.280 5.871 1.00 97.81 175 TYR A C 1
ATOM 1441 O O . TYR A 1 175 ? -8.100 0.025 7.043 1.00 97.81 175 TYR A O 1
ATOM 1449 N N . PRO A 1 176 ? -9.573 -0.124 5.346 1.00 97.44 176 PRO A N 1
ATOM 1450 C CA . PRO A 1 176 ? -10.544 -0.884 6.133 1.00 97.44 176 PRO A CA 1
ATOM 1451 C C . PRO A 1 176 ? -9.954 -2.168 6.732 1.00 97.44 176 PRO A C 1
ATOM 1453 O O . PRO A 1 176 ? -10.115 -2.411 7.927 1.00 97.44 176 PRO A O 1
ATOM 1456 N N . PHE A 1 177 ? -9.175 -2.933 5.959 1.00 97.00 177 PHE A N 1
ATOM 1457 C CA . PHE A 1 177 ? -8.499 -4.143 6.444 1.00 97.00 177 PHE A CA 1
ATOM 1458 C C . PHE A 1 177 ? -7.476 -3.829 7.539 1.00 97.00 177 PHE A C 1
ATOM 1460 O O . PHE A 1 177 ? -7.411 -4.527 8.554 1.00 97.00 177 PHE A O 1
ATOM 1467 N N . PHE A 1 178 ? -6.719 -2.738 7.380 1.00 97.44 178 PHE A N 1
ATOM 1468 C CA . PHE A 1 178 ? -5.788 -2.267 8.407 1.00 97.44 178 PHE A CA 1
ATOM 1469 C C . PHE A 1 178 ? -6.527 -1.919 9.705 1.00 97.44 178 PHE A C 1
ATOM 1471 O O . PHE A 1 178 ? -6.110 -2.312 10.797 1.00 97.44 178 PHE A O 1
ATOM 1478 N N . TYR A 1 179 ? -7.632 -1.178 9.597 1.00 96.44 179 TYR A N 1
ATOM 1479 C CA . TYR A 1 179 ? -8.428 -0.761 10.743 1.00 96.44 179 TYR A CA 1
ATOM 1480 C C . TYR A 1 179 ? -9.015 -1.963 11.490 1.00 96.44 179 TYR A C 1
ATOM 1482 O O . TYR A 1 179 ? -8.852 -2.046 12.710 1.00 96.44 179 TYR A O 1
ATOM 1490 N N . ILE A 1 180 ? -9.600 -2.932 10.775 1.00 95.06 180 ILE A N 1
ATOM 1491 C CA . ILE A 1 180 ? -10.099 -4.186 11.365 1.00 95.06 180 ILE A CA 1
ATOM 1492 C C . ILE A 1 180 ? -8.964 -4.907 12.106 1.00 95.06 180 ILE A C 1
ATOM 1494 O O . ILE A 1 180 ? -9.147 -5.331 13.247 1.00 95.06 180 ILE A O 1
ATOM 1498 N N . GLY A 1 181 ? -7.767 -4.972 11.513 1.00 93.88 181 GLY A N 1
ATOM 1499 C CA . GLY A 1 181 ? -6.574 -5.502 12.176 1.00 93.88 181 GLY A CA 1
ATOM 1500 C C . GLY A 1 181 ? -6.260 -4.783 13.489 1.00 93.88 181 GLY A C 1
ATOM 1501 O O . GLY A 1 181 ? -6.067 -5.431 14.515 1.00 93.88 181 GLY A O 1
ATOM 1502 N N . SER A 1 182 ? -6.275 -3.448 13.494 1.00 92.88 182 SER A N 1
ATOM 1503 C CA . SER A 1 182 ? -5.921 -2.637 14.672 1.00 92.88 182 SER A CA 1
ATOM 1504 C C . SER A 1 182 ? -6.824 -2.841 15.887 1.00 92.88 182 SER A C 1
ATOM 1506 O O . SER A 1 182 ? -6.360 -2.732 17.021 1.00 92.88 182 SER A O 1
ATOM 1508 N N . ILE A 1 183 ? -8.091 -3.197 15.668 1.00 91.56 183 ILE A N 1
ATOM 1509 C CA . ILE A 1 183 ? -9.048 -3.492 16.744 1.00 91.56 183 ILE A CA 1
ATOM 1510 C C . ILE A 1 183 ? -9.130 -4.991 17.071 1.00 91.56 183 ILE A C 1
ATOM 1512 O O . ILE A 1 183 ? -9.774 -5.376 18.048 1.00 91.56 183 ILE A O 1
ATOM 1516 N N . PHE A 1 184 ? -8.486 -5.853 16.278 1.00 87.50 184 PHE A N 1
ATOM 1517 C CA . PHE A 1 184 ? -8.587 -7.305 16.414 1.00 87.50 184 PHE A CA 1
ATOM 1518 C C . PHE A 1 184 ? -7.960 -7.816 17.717 1.00 87.50 184 PHE A C 1
ATOM 1520 O O . PHE A 1 184 ? -8.601 -8.556 18.462 1.00 87.50 184 PHE A O 1
ATOM 1527 N N . LEU A 1 185 ? -6.723 -7.406 18.030 1.00 76.62 185 LEU A N 1
ATOM 1528 C CA . LEU A 1 185 ? -6.031 -7.879 19.239 1.00 76.62 185 LEU A CA 1
ATOM 1529 C C . LEU A 1 185 ? -6.707 -7.403 20.532 1.00 76.62 185 LEU A C 1
ATOM 1531 O O . LEU A 1 185 ? -6.700 -8.128 21.523 1.00 76.62 185 LEU A O 1
ATOM 1535 N N . ASP A 1 186 ? -7.345 -6.236 20.506 1.00 70.00 186 ASP A N 1
ATOM 1536 C CA . ASP A 1 186 ? -8.028 -5.655 21.670 1.00 70.00 186 ASP A CA 1
ATOM 1537 C C . ASP A 1 186 ? -9.289 -6.437 22.040 1.00 70.00 186 ASP A C 1
ATOM 1539 O O . ASP A 1 186 ? -9.660 -6.523 23.212 1.00 70.00 186 ASP A O 1
ATOM 1543 N N . ASN A 1 187 ? -9.906 -7.067 21.041 1.00 63.81 187 ASN A N 1
ATOM 1544 C CA . ASN A 1 187 ? -11.100 -7.887 21.192 1.00 63.81 187 ASN A CA 1
ATOM 1545 C C . ASN A 1 187 ? -10.797 -9.387 21.320 1.00 63.81 187 ASN A C 1
ATOM 1547 O O . ASN A 1 187 ? -11.682 -10.149 21.711 1.00 63.81 187 ASN A O 1
ATOM 1551 N N . LYS A 1 188 ? -9.559 -9.829 21.058 1.00 59.91 188 LYS A N 1
ATOM 1552 C CA . LYS A 1 188 ? -9.171 -11.249 21.125 1.00 59.91 188 LYS A CA 1
ATOM 1553 C C . LYS A 1 188 ? -9.313 -11.841 22.533 1.00 59.91 188 LYS A C 1
ATOM 1555 O O . LYS A 1 188 ? -9.645 -13.012 22.669 1.00 59.91 188 LYS A O 1
ATOM 1560 N N . ASN A 1 189 ? -9.162 -11.020 23.575 1.00 51.91 189 ASN A N 1
ATOM 1561 C CA . ASN A 1 189 ? -9.411 -11.434 24.962 1.00 51.91 189 ASN A CA 1
ATOM 1562 C C . ASN A 1 189 ? -10.904 -11.559 25.317 1.00 51.91 189 ASN A C 1
ATOM 1564 O O . ASN A 1 189 ? -11.216 -11.944 26.440 1.00 51.91 189 ASN A O 1
ATOM 1568 N N . LYS A 1 190 ? -11.830 -11.225 24.405 1.00 51.16 190 LYS A N 1
ATOM 1569 C CA . LYS A 1 190 ? -13.273 -11.252 24.680 1.00 51.16 190 LYS A CA 1
ATOM 1570 C C . LYS A 1 190 ? -14.033 -12.385 24.004 1.00 51.16 190 LYS A C 1
ATOM 1572 O O . LYS A 1 190 ? -15.056 -12.752 24.554 1.00 51.16 190 LYS A O 1
ATOM 1577 N N . ASN A 1 191 ? -13.571 -12.948 22.884 1.00 52.03 191 ASN A N 1
ATOM 1578 C CA . ASN A 1 191 ? -14.274 -14.038 22.194 1.00 52.03 191 ASN A CA 1
ATOM 1579 C C . ASN A 1 191 ? -13.306 -14.913 21.380 1.00 52.03 191 ASN A C 1
ATOM 1581 O O . ASN A 1 191 ? -12.560 -14.402 20.544 1.00 52.03 191 ASN A O 1
ATOM 1585 N N . SER A 1 192 ? -13.362 -16.235 21.563 1.00 56.41 192 SER A N 1
ATOM 1586 C CA . SER A 1 192 ? -12.828 -17.182 20.581 1.00 56.41 192 SER A CA 1
ATOM 1587 C C . SER A 1 192 ? -13.761 -17.200 19.365 1.00 56.41 192 SER A C 1
ATOM 1589 O O . SER A 1 192 ? -14.972 -17.370 19.497 1.00 56.41 192 SER A O 1
ATOM 1591 N N . ILE A 1 193 ? -13.215 -16.988 18.164 1.00 62.28 193 ILE A N 1
ATOM 1592 C CA . ILE A 1 193 ? -13.986 -17.134 16.924 1.00 62.28 193 ILE A CA 1
ATOM 1593 C C . ILE A 1 193 ? -14.252 -18.630 16.744 1.00 62.28 193 ILE A C 1
ATOM 1595 O O . ILE A 1 193 ? -13.360 -19.376 16.349 1.00 62.28 193 ILE A O 1
ATOM 1599 N N . ASN A 1 194 ? -15.465 -19.070 17.072 1.00 61.72 194 ASN A N 1
ATOM 1600 C CA . ASN A 1 194 ? -15.895 -20.448 16.876 1.00 61.72 194 ASN A CA 1
ATOM 1601 C C . ASN A 1 194 ? -16.571 -20.542 15.501 1.00 61.72 194 ASN A C 1
ATOM 1603 O O . ASN A 1 194 ? -17.746 -20.205 15.346 1.00 61.72 194 ASN A O 1
ATOM 1607 N N . LEU A 1 195 ? -15.805 -20.920 14.476 1.00 67.38 195 LEU A N 1
ATOM 1608 C CA . LEU A 1 195 ? -16.340 -21.175 13.137 1.00 67.38 195 LEU A CA 1
ATOM 1609 C C . LEU A 1 195 ? -17.212 -22.434 13.197 1.00 67.38 195 LEU A C 1
ATOM 1611 O O . LEU A 1 195 ? -16.706 -23.553 13.230 1.00 67.38 195 LEU A O 1
ATOM 1615 N N . SER A 1 196 ? -18.534 -22.253 13.236 1.00 73.00 196 SER A N 1
ATOM 1616 C CA . SER A 1 196 ? -19.482 -23.363 13.090 1.00 73.00 196 SER A CA 1
ATOM 1617 C C . SER A 1 196 ? -19.266 -24.053 11.742 1.00 73.00 196 SER A C 1
ATOM 1619 O O . SER A 1 196 ? -19.007 -23.383 10.741 1.00 73.00 196 SER A O 1
ATOM 1621 N N . ILE A 1 197 ? -19.458 -25.371 11.669 1.00 78.44 197 ILE A N 1
ATOM 1622 C CA . ILE A 1 197 ? -19.352 -26.133 10.414 1.00 78.44 197 ILE A CA 1
ATOM 1623 C C . ILE A 1 197 ? -20.304 -25.601 9.322 1.00 78.44 197 ILE A C 1
ATOM 1625 O O . ILE A 1 197 ? -20.025 -25.725 8.135 1.00 78.44 197 ILE A O 1
ATOM 1629 N N . THR A 1 198 ? -21.385 -24.919 9.721 1.00 77.06 198 THR A N 1
ATOM 1630 C CA . THR A 1 198 ? -22.341 -24.244 8.826 1.00 77.06 198 THR A CA 1
ATOM 1631 C C . THR A 1 198 ? -21.801 -22.965 8.177 1.00 77.06 198 THR A C 1
ATOM 1633 O O . THR A 1 198 ? -22.362 -22.505 7.187 1.00 77.06 198 THR A O 1
ATOM 1636 N N . THR A 1 199 ? -20.703 -22.395 8.685 1.00 83.12 199 THR A N 1
ATOM 1637 C CA . THR A 1 199 ? -20.054 -21.212 8.087 1.00 83.12 199 THR A CA 1
ATOM 1638 C C . THR A 1 199 ? -19.239 -21.563 6.845 1.00 83.12 199 THR A C 1
ATOM 1640 O O . THR A 1 199 ? -19.120 -20.737 5.945 1.00 83.12 199 THR A O 1
ATOM 1643 N N . ILE A 1 200 ? -18.736 -22.798 6.748 1.00 86.00 200 ILE A N 1
ATOM 1644 C CA . ILE A 1 200 ? -17.895 -23.241 5.628 1.00 86.00 200 ILE A CA 1
ATOM 1645 C C . ILE A 1 200 ? -18.673 -23.224 4.300 1.00 86.00 200 ILE A C 1
ATOM 1647 O O . ILE A 1 200 ? -18.191 -22.581 3.367 1.00 86.00 200 ILE A O 1
ATOM 1651 N N . PRO A 1 201 ? -19.879 -23.824 4.181 1.00 88.69 201 PRO A N 1
ATOM 1652 C CA . PRO A 1 201 ? -20.665 -23.740 2.949 1.00 88.69 201 PRO A CA 1
ATOM 1653 C C . PRO A 1 201 ? -20.958 -22.299 2.527 1.00 88.69 201 PRO A C 1
ATOM 1655 O O . PRO A 1 201 ? -20.874 -21.974 1.348 1.00 88.69 201 PRO A O 1
ATOM 1658 N N . PHE A 1 202 ? -21.249 -21.419 3.486 1.00 88.88 202 PHE A N 1
ATOM 1659 C CA . PHE A 1 202 ? -21.522 -20.012 3.208 1.00 88.88 202 PHE A CA 1
ATOM 1660 C C . PHE A 1 202 ? -20.290 -19.281 2.652 1.00 88.88 202 PHE A C 1
ATOM 1662 O O . PHE A 1 202 ? -20.391 -18.588 1.642 1.00 88.88 202 PHE A O 1
ATOM 1669 N N . LEU A 1 203 ? -19.111 -19.497 3.248 1.00 88.88 203 LEU A N 1
ATOM 1670 C CA . LEU A 1 203 ? -17.848 -18.951 2.741 1.00 88.88 203 LEU A CA 1
ATOM 1671 C C . LEU A 1 203 ? -17.495 -19.504 1.355 1.00 88.88 203 LEU A C 1
ATOM 1673 O O . LEU A 1 203 ? -16.994 -18.755 0.523 1.00 88.88 203 LEU A O 1
ATOM 1677 N N . LEU A 1 204 ? -17.794 -20.778 1.079 1.00 89.69 204 LEU A N 1
ATOM 1678 C CA . LEU A 1 204 ? -17.599 -21.376 -0.246 1.00 89.69 204 LEU A CA 1
ATOM 1679 C C . LEU A 1 204 ? -18.532 -20.769 -1.300 1.00 89.69 204 LEU A C 1
ATOM 1681 O O . LEU A 1 204 ? -18.099 -20.550 -2.428 1.00 89.69 204 LEU A O 1
ATOM 1685 N N . VAL A 1 205 ? -19.783 -20.456 -0.943 1.00 91.69 205 VAL A N 1
ATOM 1686 C CA . VAL A 1 205 ? -20.723 -19.760 -1.839 1.00 91.69 205 VAL A CA 1
ATOM 1687 C C . VAL A 1 205 ? -20.239 -18.343 -2.136 1.00 91.69 205 VAL A C 1
ATOM 1689 O O . VAL A 1 205 ? -20.216 -17.952 -3.301 1.00 91.69 205 VAL A O 1
ATOM 1692 N N . ILE A 1 206 ? -19.804 -17.594 -1.115 1.00 89.31 206 ILE A N 1
ATOM 1693 C CA . ILE A 1 206 ? -19.213 -16.259 -1.304 1.00 89.31 206 ILE A CA 1
ATOM 1694 C C . ILE A 1 206 ? -17.973 -16.356 -2.190 1.00 89.31 206 ILE A C 1
ATOM 1696 O O . ILE A 1 206 ? -17.862 -15.616 -3.162 1.00 89.31 206 ILE A O 1
ATOM 1700 N N . TYR A 1 207 ? -17.071 -17.293 -1.897 1.00 89.94 207 TYR A N 1
ATOM 1701 C CA . TYR A 1 207 ? -15.871 -17.524 -2.694 1.00 89.94 207 TYR A CA 1
ATOM 1702 C C . TYR A 1 207 ? -16.213 -17.816 -4.155 1.00 89.94 207 TYR A C 1
ATOM 1704 O O . TYR A 1 207 ? -15.678 -17.157 -5.041 1.00 89.94 207 TYR A O 1
ATOM 1712 N N . TYR A 1 208 ? -17.124 -18.760 -4.414 1.00 91.38 208 TYR A N 1
ATOM 1713 C CA . TYR A 1 208 ? -17.533 -19.118 -5.769 1.00 91.38 208 TYR A CA 1
ATOM 1714 C C . TYR A 1 208 ? -18.143 -17.917 -6.499 1.00 91.38 208 TYR A C 1
ATOM 1716 O O . TYR A 1 208 ? -17.748 -17.616 -7.623 1.00 91.38 208 TYR A O 1
ATOM 1724 N N . PHE A 1 209 ? -19.041 -17.181 -5.839 1.00 92.31 209 PHE A N 1
ATOM 1725 C CA . PHE A 1 209 ? -19.666 -15.991 -6.408 1.00 92.31 209 PHE A CA 1
ATOM 1726 C C . PHE A 1 209 ? -18.643 -14.892 -6.725 1.00 92.31 209 PHE A C 1
ATOM 1728 O O . PHE A 1 209 ? -18.674 -14.332 -7.823 1.00 92.31 209 PHE A O 1
ATOM 1735 N N . SER A 1 210 ? -17.709 -14.614 -5.813 1.00 90.25 210 SER A N 1
ATOM 1736 C CA . SER A 1 210 ? -16.616 -13.661 -6.032 1.00 90.25 210 SER A CA 1
ATOM 1737 C C . SER A 1 210 ? -15.675 -14.128 -7.139 1.00 90.25 210 SER A C 1
ATOM 1739 O O . SER A 1 210 ? -15.270 -13.334 -7.984 1.00 90.25 210 SER A O 1
ATOM 1741 N N . TYR A 1 211 ? -15.369 -15.422 -7.199 1.00 89.38 211 TYR A N 1
ATOM 1742 C CA . TYR A 1 211 ? -14.523 -15.996 -8.237 1.00 89.38 211 TYR A CA 1
ATOM 1743 C C . TYR A 1 211 ? -15.149 -15.860 -9.628 1.00 89.38 211 TYR A C 1
ATOM 1745 O O . TYR A 1 211 ? -14.439 -15.531 -10.576 1.00 89.38 211 TYR A O 1
ATOM 1753 N N . THR A 1 212 ? -16.459 -16.057 -9.781 1.00 91.31 212 THR A N 1
ATOM 1754 C CA . THR A 1 212 ? -17.114 -15.948 -11.095 1.00 91.31 212 THR A CA 1
ATOM 1755 C C . THR A 1 212 ? -17.428 -14.509 -11.497 1.00 91.31 212 THR A C 1
ATOM 1757 O O . THR A 1 212 ? -17.385 -14.201 -12.684 1.00 91.31 212 THR A O 1
ATOM 1760 N N . ASN A 1 213 ? -17.733 -13.625 -10.538 1.00 92.38 213 ASN A N 1
ATOM 1761 C CA . ASN A 1 213 ? -18.257 -12.279 -10.823 1.00 92.38 213 ASN A CA 1
ATOM 1762 C C . ASN A 1 213 ? -17.264 -11.135 -10.582 1.00 92.38 213 ASN A C 1
ATOM 1764 O O . ASN A 1 213 ? -17.549 -10.004 -10.974 1.00 92.38 213 ASN A O 1
ATOM 1768 N N . ASN A 1 214 ? -16.120 -11.385 -9.942 1.00 93.00 214 ASN A N 1
ATOM 1769 C CA . ASN A 1 214 ? -15.083 -10.370 -9.779 1.00 93.00 214 ASN A CA 1
ATOM 1770 C C . ASN A 1 214 ? -14.021 -10.486 -10.882 1.00 93.00 214 ASN A C 1
ATOM 1772 O O . ASN A 1 214 ? -13.749 -11.581 -11.378 1.00 93.00 214 ASN A O 1
ATOM 1776 N N . SER A 1 215 ? -13.383 -9.382 -11.261 1.00 91.56 215 SER A N 1
ATOM 1777 C CA . SER A 1 215 ? -12.175 -9.434 -12.087 1.00 91.56 215 SER A CA 1
ATOM 1778 C C . SER A 1 215 ? -10.961 -9.818 -11.23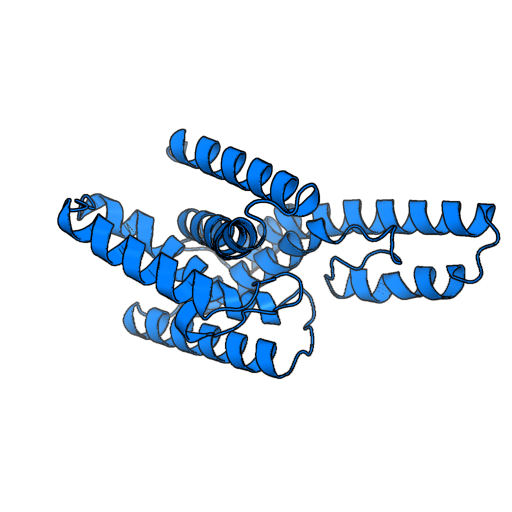8 1.00 91.56 215 SER A C 1
ATOM 1780 O O . SER A 1 215 ? -11.054 -10.013 -10.026 1.00 91.56 215 SER A O 1
ATOM 1782 N N . VAL A 1 216 ? -9.802 -9.960 -11.879 1.00 90.12 216 VAL A N 1
ATOM 1783 C CA . VAL A 1 216 ? -8.536 -10.000 -11.142 1.00 90.12 216 VAL A CA 1
ATOM 1784 C C . VAL A 1 216 ? -8.383 -8.683 -10.381 1.00 90.12 216 VAL A C 1
ATOM 1786 O O . VAL A 1 216 ? -8.581 -7.611 -10.953 1.00 90.12 216 VAL A O 1
ATOM 1789 N N . VAL A 1 217 ? -8.039 -8.796 -9.102 1.00 92.88 217 VAL A N 1
ATOM 1790 C CA . VAL A 1 217 ? -7.645 -7.679 -8.245 1.00 92.88 217 VAL A CA 1
ATOM 1791 C C . VAL A 1 217 ? -6.141 -7.475 -8.399 1.00 92.88 217 VAL A C 1
ATOM 1793 O O . VAL A 1 217 ? -5.388 -8.436 -8.390 1.00 92.88 217 VAL A O 1
ATOM 1796 N N . ASP A 1 218 ? -5.683 -6.241 -8.519 1.00 92.06 218 ASP A N 1
ATOM 1797 C CA . ASP A 1 218 ? -4.284 -5.855 -8.401 1.00 92.06 218 ASP A CA 1
ATOM 1798 C C . ASP A 1 218 ? -4.204 -4.531 -7.642 1.00 92.06 218 ASP A C 1
ATOM 1800 O O . ASP A 1 218 ? -4.332 -3.437 -8.192 1.00 92.06 218 ASP A O 1
ATOM 1804 N N . THR A 1 219 ? -3.966 -4.625 -6.339 1.00 92.12 219 THR A N 1
ATOM 1805 C CA . THR A 1 219 ? -3.893 -3.444 -5.477 1.00 92.12 219 THR A CA 1
ATOM 1806 C C . THR A 1 219 ? -2.671 -2.568 -5.763 1.00 92.12 219 THR A C 1
ATOM 1808 O O . THR A 1 219 ? -2.668 -1.409 -5.356 1.00 92.12 219 THR A O 1
ATOM 1811 N N . SER A 1 220 ? -1.646 -3.080 -6.460 1.00 89.50 220 SER A N 1
ATOM 1812 C CA . SER A 1 220 ? -0.452 -2.294 -6.809 1.00 89.50 220 SER A CA 1
ATOM 1813 C C . SER A 1 220 ? -0.748 -1.219 -7.855 1.00 89.50 220 SER A C 1
ATOM 1815 O O . SER A 1 220 ? -0.208 -0.118 -7.785 1.00 89.50 220 SER A O 1
ATOM 1817 N N . SER A 1 221 ? -1.657 -1.524 -8.782 1.00 88.69 221 SER A N 1
ATOM 1818 C CA . SER A 1 221 ? -2.237 -0.587 -9.747 1.00 88.69 221 SER A CA 1
ATOM 1819 C C . SER A 1 221 ? -3.566 0.008 -9.266 1.00 88.69 221 SER A C 1
ATOM 1821 O O . SER A 1 221 ? -4.244 0.698 -10.022 1.00 88.69 221 SER A O 1
ATOM 1823 N N . ASN A 1 222 ? -3.935 -0.264 -8.009 1.00 91.50 222 ASN A N 1
ATOM 1824 C CA . ASN A 1 222 ? -5.212 0.087 -7.397 1.00 91.50 222 ASN A CA 1
ATOM 1825 C C . ASN A 1 222 ? -6.434 -0.393 -8.206 1.00 91.50 222 ASN A C 1
ATOM 1827 O O . ASN A 1 222 ? -7.480 0.249 -8.207 1.00 91.50 222 ASN A O 1
ATOM 1831 N N . ASN A 1 223 ? -6.328 -1.536 -8.886 1.00 92.81 223 ASN A N 1
ATOM 1832 C CA . ASN A 1 223 ? -7.443 -2.203 -9.549 1.00 92.81 223 ASN A CA 1
ATOM 1833 C C . ASN A 1 223 ? -8.092 -3.202 -8.581 1.00 92.81 223 ASN A C 1
ATOM 1835 O O . ASN A 1 223 ? -7.480 -4.204 -8.228 1.00 92.81 223 ASN A O 1
ATOM 1839 N N . ILE A 1 224 ? -9.326 -2.956 -8.143 1.00 92.62 224 ILE A N 1
ATOM 1840 C CA . ILE A 1 224 ? -10.013 -3.829 -7.169 1.00 92.62 224 ILE A CA 1
ATOM 1841 C C . ILE A 1 224 ? -11.167 -4.646 -7.754 1.00 92.62 224 ILE A C 1
ATOM 1843 O O . ILE A 1 224 ? -11.863 -5.345 -7.018 1.00 92.62 224 ILE A O 1
ATOM 1847 N N . GLY A 1 225 ? -11.378 -4.572 -9.070 1.00 91.38 225 GLY A N 1
ATOM 1848 C CA . GLY A 1 225 ? -12.533 -5.184 -9.716 1.00 91.38 225 GLY A CA 1
ATOM 1849 C C . GLY A 1 225 ? -13.860 -4.646 -9.182 1.00 91.38 225 GLY A C 1
ATOM 1850 O O . GLY A 1 225 ? -14.069 -3.436 -9.126 1.00 91.38 225 GLY A O 1
ATOM 1851 N N . ASN A 1 226 ? -14.774 -5.539 -8.807 1.00 90.62 226 ASN A N 1
ATOM 1852 C CA . ASN A 1 226 ? -16.041 -5.189 -8.180 1.00 90.62 226 ASN A CA 1
ATOM 1853 C C . ASN A 1 226 ? -15.818 -4.834 -6.692 1.00 90.62 226 ASN A C 1
ATOM 1855 O O . ASN A 1 226 ? -15.497 -5.724 -5.900 1.00 90.62 226 ASN A O 1
ATOM 1859 N N . PRO A 1 227 ? -16.060 -3.579 -6.273 1.00 87.62 227 PRO A N 1
ATOM 1860 C CA . PRO A 1 227 ? -15.786 -3.127 -4.908 1.00 87.62 227 PRO A CA 1
ATOM 1861 C C . PRO A 1 227 ? -16.590 -3.870 -3.838 1.00 87.62 227 PRO A C 1
ATOM 1863 O O . PRO A 1 227 ? -16.083 -4.094 -2.744 1.00 87.62 227 PRO A O 1
ATOM 1866 N N . PHE A 1 228 ? -17.826 -4.275 -4.148 1.00 87.31 228 PHE A N 1
ATOM 1867 C CA . PHE A 1 228 ? -18.682 -5.015 -3.214 1.00 87.31 228 PHE A CA 1
ATOM 1868 C C . PHE A 1 228 ? -18.218 -6.456 -3.002 1.00 87.31 228 PHE A C 1
ATOM 1870 O O . PHE A 1 228 ? -18.565 -7.060 -1.996 1.00 87.31 228 PHE A O 1
ATOM 1877 N N . LEU A 1 229 ? -17.479 -7.019 -3.961 1.00 90.25 229 LEU A N 1
ATOM 1878 C CA . LEU A 1 229 ? -16.882 -8.352 -3.845 1.00 90.25 229 LEU A CA 1
ATOM 1879 C C . LEU A 1 229 ? -15.473 -8.306 -3.248 1.00 90.25 229 LEU A C 1
ATOM 1881 O O . LEU A 1 229 ? -14.949 -9.348 -2.858 1.00 90.25 229 LEU A O 1
ATOM 1885 N N . PHE A 1 230 ? -14.849 -7.127 -3.241 1.00 91.06 230 PHE A N 1
ATOM 1886 C CA . PHE A 1 230 ? -13.512 -6.914 -2.707 1.00 91.06 230 PHE A CA 1
ATOM 1887 C C . PHE A 1 230 ? -13.505 -6.679 -1.190 1.00 91.06 230 PHE A C 1
ATOM 1889 O O . PHE A 1 230 ? -12.659 -7.254 -0.505 1.00 91.06 230 PHE A O 1
ATOM 1896 N N . TYR A 1 231 ? -14.408 -5.831 -0.683 1.00 89.00 231 TYR A N 1
ATOM 1897 C CA . TYR A 1 231 ? -14.548 -5.516 0.748 1.00 89.00 231 TYR A CA 1
ATOM 1898 C C . TYR A 1 231 ? -15.382 -6.550 1.504 1.00 89.00 231 TYR A C 1
ATOM 1900 O O . TYR A 1 231 ? -14.998 -6.855 2.657 1.00 89.00 231 TYR A O 1
#

Foldseek 3Di:
DPDDDVVLVVVLVVLVVLVVCLVPDPVCVLVNQLPSLLSVLLSLLLPADQDDDPVVLLVVLCVVFVVVLLVVLVVLLVVQLVVCVVVVHPCNVVSVVLVVCSVLLAQQSGDPPSGRRVSSVRLLSSLLSSLCVVLSVDPPVSSLVSLVVLLVQLVVCLVVQDAGRSRVSLSSNSNNSSNCSNCVVVCVVPDDPDDDPVVVVVVVVLVVCLVVQFDRDHSSSSHQGDSVSSD

Organism: NCBI:txid318456

Radius of gyration: 19.2 Å; chains: 1; bounding box: 48×39×52 Å

Secondary structure (DSSP, 8-state):
-PPP-HHHHHHHHHHHHHHHHHHH-STTHHHHHHHHHHHHHHHHHHT--SS--HHHHHHHHIIIIIHHHHHHHHHHHHHHHHHHHHTT-TTHHHHHHTHHHHHTT-S--S-TTS--GGGGHHHHHHHHHHHHHHHTTS-HHHHHHHHHHHHHHHHHHHHHT-PPGGGHHHHHHHHHHHHHHHHHHHHHTT------TTHHHHHHHHHHHHHHHS---BTTTTB-SSHHHH-

Sequence (231 aa):
MKDRYDYIDLLKGFGILLVVWGHTDKFLFKEIYAFHMPLFVFLAGMFSFKQKKLKDILFEKSKSLLIPFFIFSFSWWVITLILLKIDESNQFSLALSRIFHILGGSGQNSIFPLANVAIWFLPYLFTTFIIHYFNSKLNFKLQLIGALFIGSLGFVMSYIGIPLPYSADTAFTLYPFFYIGSIFLDNKNKNSINLSITTIPFLLVIYYFSYTNNSVVDTSSNNIGNPFLFY

InterPro domains:
  IPR002656 Acyltransferase 3 domain [PF01757] (6-220)
  IPR052734 Nodulation factor acetyltransferase [PTHR37312] (2-206)

pLDDT: mean 90.06, std 9.65, range [37.41, 97.88]